Protein 8A9O (pdb70)

B-factor: mean 24.7, std 8.99, range [9.77, 89.76]

Secondary structure (DSSP, 8-state):
---SEEEEE--GGGHHHHHHHHHHHHHHTTPPP-HHHHHHHHHHHHTSTTEEEEEEEETTEEEEEEEEEEEEETTTTEEEEEEEEEEE-GGGTTSSHHHHHHHHHHHHHHHTT-SEEEEEEETT-HHHHHHHHHTT-B--EEEEEE--/--EEEEE--GGGHHHHHHHHHHHHHHTTPPP-HHHHHHHHHHHHHSTTEEEEEEEETTEEEEEEEEEEEEETTTTEEEEEEEEEEE-GGGTTSSHHHHHHHHHHHHHHHTT-S-EEEEEETT-HHHHHHHHHTT-EEE-SEEEEEEE-

Sequence (296 aa):
HHHHMIVRRATYEDLSSQLAVLLFDEYRQFYGASSNLEESHHFLKQRFENNKESSVFFIHIKDEKITGFVLLLYLGFSSVACSTYYILDDVYVTPLFRRQGSSAKQLIDTAILFAKQENALRISLETQSNNHESHRLYEKKMGFIREFQTFHCFLHHMIVRRATYEDLSQLAVLFDEYRQFYGASSNLEESHHFLKQRFENKESVVFFIHIKDEKITGFVVLLYLGFSSVVACSTYYILDDVYVTPLFRRQGSAKQLIDTAILFAKQQENALRISLETQSNNNHESHRLYEKMGFIRDSEFQTFHCFL

InterPro domains:
  IPR000182 GNAT domain [PF00583] (17-133)
  IPR000182 GNAT domain [PS51186] (1-147)
  IPR016181 Acyl-CoA N-acyltransferase [SSF55729] (1-140)
  IPR017255 Acetyltransferase, GNAT, predicted [PIRSF037663] (1-135)
  IPR050832 Bacterial Acetyltransferase [PTHR43877] (2-140)

Solvent-accessible surface area: 15282 Å² total; per-residue (Å²): 234,109,104,160,82,56,31,79,117,9,66,130,97,16,5,86,54,0,4,69,12,0,4,52,12,9,79,107,55,68,22,96,70,70,96,147,67,0,66,128,5,0,89,75,7,42,95,39,140,43,14,10,4,12,0,2,22,66,78,172,84,25,0,0,0,0,0,0,25,54,1,40,16,4,43,43,22,34,28,21,16,43,4,51,6,29,18,15,21,82,146,27,121,245,92,27,4,19,80,61,0,0,51,34,0,21,118,23,0,117,141,83,80,7,61,52,0,10,6,55,6,30,44,108,22,130,139,13,13,67,36,11,62,145,21,45,6,109,155,182,112,16,36,0,25,9,115,60,132,166,85,82,32,77,118,9,54,120,153,16,5,86,80,0,3,70,9,0,4,52,15,9,80,78,84,69,23,97,69,68,94,105,66,0,59,127,6,0,89,78,4,45,99,36,113,49,13,9,5,12,0,3,20,74,121,91,32,8,0,0,0,0,0,0,40,50,7,31,16,5,44,47,26,35,28,31,17,32,6,42,6,33,20,14,20,84,146,34,124,243,99,27,4,24,82,61,3,0,49,33,0,22,119,22,0,104,128,75,124,14,63,53,0,10,8,64,6,60,63,131,37,108,127,13,9,110,35,7,80,153,20,44,7,99,136,37,74,97,76,57,52,3,44,10,137,70

Nearest PDB structures (foldseek):
  8a9o-assembly1_A  TM=1.007E+00  e=1.320E-30  Acinetobacter baumannii
  8a9o-assembly1_B  TM=1.002E+00  e=2.607E-29  Acinetobacter baumannii
  8a9n-assembly1_B  TM=1.003E+00  e=7.199E-29  Acinetobacter baumannii
  5u08-assembly1_A  TM=8.068E-01  e=4.256E-10  uncultured bacterium
  5f47-assembly1_B  TM=8.052E-01  e=5.149E-10  uncultured bacterium

CATH classification: 3.40.630.30

Organism: Acinetobacter baumannii (NCBI:txid470)

Radius of gyration: 20.43 Å; Cα contacts (8 Å, |Δi|>4): 558; chains: 2; bounding box: 39×39×67 Å

Foldseek 3Di:
DDDFKDKAWDDPVCLLQVLVQQQVQVVVVPDDRDSVVSSVVVVVQVPDPFKTKIFIAGRNHTFWIWIKGWDADPVVRFIAIEGEGTGGDVVCPPVCRRVVRVVVVVVVRVVVVHPYYHYDDDPPPPVVVVSCVVNPDDDPDDDDDDPD/DFKDKAWDDPVCLLQVLVQQQVQVVVVPDDRDSVVSSVVVVVQVPDPFKTKIFIAGRNHTFWIWMKGWDADPVVRFIAIEGEDTDGPVVPPPVCRRVVRVVVVVVVRVVVVHPYYHYDDDPPPPVVVVSCVVNPDDDDDPDDDDDDDD

Structure (mmCIF, N/CA/C/O backbone):
data_8A9O
#
_entry.id   8A9O
#
_cell.length_a   43.330
_cell.length_b   69.295
_cell.length_c   55.773
_cell.angle_alpha   90.00
_cell.angle_beta   109.08
_cell.angle_gamma   90.00
#
_symmetry.space_group_name_H-M   'P 1 21 1'
#
loop_
_entity.id
_entity.type
_entity.pdbx_description
1 polymer 'DpA polyamine acetyltransferase'
2 non-polymer 'COENZYME A'
3 non-polymer 'BROMIDE ION'
4 non-polymer 'SODIUM ION'
5 non-polymer 'MAGNESIUM ION'
6 non-polymer 'ACETYL COENZYME *A'
7 water water
#
loop_
_atom_site.group_PDB
_atom_site.id
_atom_site.type_symbol
_atom_site.label_atom_id
_atom_site.label_alt_id
_atom_site.label_comp_id
_atom_site.label_asym_id
_atom_site.label_entity_id
_atom_site.label_seq_id
_atom_site.pdbx_PDB_ins_code
_atom_site.Cartn_x
_atom_site.Cartn_y
_atom_site.Cartn_z
_atom_site.occupancy
_atom_site.B_iso_or_equiv
_atom_site.auth_seq_id
_atom_site.auth_comp_id
_atom_site.auth_asym_id
_atom_site.auth_atom_id
_atom_site.pdbx_PDB_model_num
ATOM 1 N N . HIS A 1 4 ? 0.453 21.144 2.405 1.00 39.58 -3 HIS A N 1
ATOM 2 C CA . HIS A 1 4 ? 1.446 20.076 2.095 1.00 38.50 -3 HIS A CA 1
ATOM 3 C C . HIS A 1 4 ? 0.750 18.895 1.409 1.00 36.91 -3 HIS A C 1
ATOM 4 O O . HIS A 1 4 ? -0.428 18.661 1.705 1.00 37.76 -3 HIS A O 1
ATOM 11 N N . HIS A 1 5 ? 1.476 18.171 0.555 1.00 34.57 -2 HIS A N 1
ATOM 12 C CA . HIS A 1 5 ? 0.874 17.056 -0.217 1.00 32.99 -2 HIS A CA 1
ATOM 13 C C . HIS A 1 5 ? 1.285 15.706 0.369 1.00 30.26 -2 HIS A C 1
ATOM 14 O O . HIS A 1 5 ? 2.483 15.419 0.391 1.00 28.60 -2 HIS A O 1
ATOM 16 N N . HIS A 1 6 ? 0.295 14.935 0.812 1.00 28.85 -1 HIS A N 1
ATOM 17 C CA . HIS A 1 6 ? 0.538 13.627 1.406 1.00 27.96 -1 HIS A CA 1
ATOM 18 C C . HIS A 1 6 ? -0.633 12.656 1.098 1.00 26.27 -1 HIS A C 1
ATOM 19 O O . HIS A 1 6 ? -1.707 13.072 0.655 1.00 27.87 -1 HIS A O 1
ATOM 26 N N . HIS A 1 7 ? -0.401 11.371 1.284 1.00 23.21 0 HIS A N 1
ATOM 27 C CA . HIS A 1 7 ? -1.351 10.292 1.001 1.00 21.94 0 HIS A CA 1
ATOM 28 C C . HIS A 1 7 ? -1.638 9.398 2.205 1.00 20.94 0 HIS A C 1
ATOM 29 O O . HIS A 1 7 ? -2.572 8.591 2.183 1.00 21.60 0 HIS A O 1
ATOM 36 N N . MET A 1 8 ? -0.783 9.475 3.214 1.00 19.15 1 MET A N 1
ATOM 37 C CA . MET A 1 8 ? -0.947 8.743 4.460 1.00 19.14 1 MET A CA 1
ATOM 38 C C . MET A 1 8 ? -0.480 9.718 5.536 1.00 19.04 1 MET A C 1
ATOM 39 O O . MET A 1 8 ? 0.434 10.537 5.298 1.00 18.89 1 MET A O 1
ATOM 44 N N . ILE A 1 9 ? -1.147 9.684 6.700 1.00 18.05 2 ILE A N 1
ATOM 45 C CA . ILE A 1 9 ? -0.768 10.581 7.789 1.00 17.60 2 ILE A CA 1
ATOM 46 C C . ILE A 1 9 ? -1.253 10.070 9.131 1.00 16.56 2 ILE A C 1
ATOM 47 O O . ILE A 1 9 ? -2.305 9.420 9.227 1.00 16.79 2 ILE A O 1
ATOM 52 N N . VAL A 1 10 ? -0.480 10.354 10.169 1.00 15.26 3 VAL A N 1
ATOM 53 C CA . VAL A 1 10 ? -0.922 10.135 11.537 1.00 15.48 3 VAL A CA 1
ATOM 54 C C . VAL A 1 10 ? -1.033 11.542 12.104 1.00 16.51 3 VAL A C 1
ATOM 55 O O . VAL A 1 10 ? -0.043 12.299 12.095 1.00 17.05 3 VAL A O 1
ATOM 59 N N . ARG A 1 11 ? -2.238 11.934 12.527 1.00 15.36 4 ARG A N 1
ATOM 60 C CA . ARG A 1 11 ? -2.429 13.272 13.053 1.00 15.71 4 ARG A CA 1
ATOM 61 C C . ARG A 1 11 ? -3.424 13.289 14.202 1.00 15.73 4 ARG A C 1
ATOM 62 O O . ARG A 1 11 ? -4.145 12.318 14.427 1.00 14.90 4 ARG A O 1
ATOM 70 N N . ARG A 1 12 ? -3.481 14.420 14.938 1.00 16.07 5 ARG A N 1
ATOM 71 C CA . ARG A 1 12 ? -4.474 14.548 16.009 1.00 16.17 5 ARG A CA 1
ATOM 72 C C . ARG A 1 12 ? -5.883 14.534 15.397 1.00 16.67 5 ARG A C 1
ATOM 73 O O . ARG A 1 12 ? -6.096 15.083 14.298 1.00 18.39 5 ARG A O 1
ATOM 81 N N . ALA A 1 13 ? -6.844 13.920 16.093 1.00 15.11 6 ALA A N 1
ATOM 82 C CA . ALA A 1 13 ? -8.235 13.934 15.629 1.00 15.93 6 ALA A CA 1
ATOM 83 C C . ALA A 1 13 ? -8.820 15.337 15.843 1.00 17.20 6 ALA A C 1
ATOM 84 O O . ALA A 1 13 ? -8.368 16.080 16.714 1.00 18.00 6 ALA A O 1
ATOM 86 N N . THR A 1 14 ? -9.842 15.671 15.072 1.00 17.18 7 THR A N 1
ATOM 87 C CA . THR A 1 14 ? -10.591 16.922 15.202 1.00 18.39 7 THR A CA 1
ATOM 88 C C . THR A 1 14 ? -12.079 16.553 15.340 1.00 18.62 7 THR A C 1
ATOM 89 O O . THR A 1 14 ? -12.481 15.420 15.007 1.00 17.31 7 THR A O 1
ATOM 93 N N . TYR A 1 15 ? -12.939 17.527 15.713 1.00 19.22 8 TYR A N 1
ATOM 94 C CA . TYR A 1 15 ? -14.382 17.282 15.779 1.00 19.78 8 TYR A CA 1
ATOM 95 C C . TYR A 1 15 ? -14.947 16.703 14.470 1.00 20.58 8 TYR A C 1
ATOM 96 O O . TYR A 1 15 ? -15.802 15.811 14.508 1.00 21.45 8 TYR A O 1
ATOM 105 N N . GLU A 1 16 ? -14.414 17.157 13.327 1.00 20.04 9 GLU A N 1
ATOM 106 C CA . GLU A 1 16 ? -14.848 16.721 12.007 1.00 20.84 9 GLU A CA 1
ATOM 107 C C . GLU A 1 16 ? -14.569 15.222 11.737 1.00 21.06 9 GLU A C 1
ATOM 108 O O . GLU A 1 16 ? -15.235 14.627 10.893 1.00 23.07 9 GLU A O 1
ATOM 110 N N . ASP A 1 17 ? -13.602 14.629 12.451 1.00 19.01 10 ASP A N 1
ATOM 111 C CA . ASP A 1 17 ? -13.280 13.208 12.287 1.00 18.14 10 ASP A CA 1
ATOM 112 C C . ASP A 1 17 ? -14.134 12.285 13.152 1.00 18.15 10 ASP A C 1
ATOM 113 O O . ASP A 1 17 ? -14.081 11.077 12.933 1.00 17.27 10 ASP A O 1
ATOM 118 N N . LEU A 1 18 ? -14.847 12.815 14.160 1.00 18.00 11 LEU A N 1
ATOM 119 C CA . LEU A 1 18 ? -15.526 11.955 15.136 1.00 18.39 11 LEU A CA 1
ATOM 120 C C . LEU A 1 18 ? -16.582 11.034 14.568 1.00 19.41 11 LEU A C 1
ATOM 121 O O . LEU A 1 18 ? -16.735 9.922 15.076 1.00 19.39 11 LEU A O 1
ATOM 126 N N . SER A 1 19 ? -17.316 11.473 13.558 1.00 19.81 12 SER A N 1
ATOM 127 C CA A SER A 1 19 ? -18.353 10.639 12.955 0.50 20.98 12 SER A CA 1
ATOM 128 C CA B SER A 1 19 ? -18.358 10.631 12.974 0.50 20.26 12 SER A CA 1
ATOM 129 C C . SER A 1 19 ? -17.747 9.368 12.329 1.00 21.32 12 SER A C 1
ATOM 130 O O . SER A 1 19 ? -18.287 8.267 12.513 1.00 23.59 12 SER A O 1
ATOM 135 N N . GLN A 1 20 ? -16.603 9.503 11.637 1.00 20.13 13 GLN A N 1
ATOM 136 C CA . GLN A 1 20 ? -15.948 8.332 11.020 1.00 20.15 13 GLN A CA 1
ATOM 137 C C . GLN A 1 20 ? -15.177 7.540 12.094 1.00 19.27 13 GLN A C 1
ATOM 138 O O . GLN A 1 20 ? -15.183 6.315 12.083 1.00 19.77 13 GLN A O 1
ATOM 140 N N . LEU A 1 21 ? -14.523 8.252 13.020 1.00 16.79 14 LEU A N 1
ATOM 141 C CA . LEU A 1 21 ? -13.759 7.597 14.077 1.00 15.14 14 LEU A CA 1
ATOM 142 C C . LEU A 1 21 ? -14.680 6.737 14.968 1.00 15.46 14 LEU A C 1
ATOM 143 O O . LEU A 1 21 ? -14.244 5.705 15.473 1.00 16.83 14 LEU A O 1
ATOM 148 N N . ALA A 1 22 ? -15.945 7.141 15.146 1.00 15.15 15 ALA A N 1
ATOM 149 C CA . ALA A 1 22 ? -16.874 6.382 15.989 1.00 15.72 15 ALA A CA 1
ATOM 150 C C . ALA A 1 22 ? -17.128 4.970 15.478 1.00 16.05 15 ALA A C 1
ATOM 151 O O . ALA A 1 22 ? -17.353 4.068 16.285 1.00 15.91 15 ALA A O 1
ATOM 153 N N . VAL A 1 23 ? -16.987 4.746 14.158 1.00 15.96 16 VAL A N 1
ATOM 154 C CA . VAL A 1 23 ? -17.150 3.416 13.603 1.00 16.70 16 VAL A CA 1
ATOM 155 C C . VAL A 1 23 ? -16.043 2.504 14.125 1.00 16.16 16 VAL A C 1
ATOM 156 O O . VAL A 1 23 ? -16.329 1.397 14.605 1.00 17.29 16 VAL A O 1
ATOM 160 N N . LEU A 1 24 ? -14.794 2.996 14.100 1.00 15.07 17 LEU A N 1
ATOM 161 C CA A LEU A 1 24 ? -13.646 2.217 14.592 0.80 15.26 17 LEU A CA 1
ATOM 162 C CA B LEU A 1 24 ? -13.666 2.200 14.583 0.20 14.85 17 LEU A CA 1
ATOM 163 C C . LEU A 1 24 ? -13.705 2.058 16.092 1.00 14.72 17 LEU A C 1
ATOM 164 O O . LEU A 1 24 ? -13.363 1.002 16.614 1.00 15.99 17 LEU A O 1
ATOM 173 N N . PHE A 1 25 ? -14.133 3.102 16.802 1.00 13.32 18 PHE A N 1
ATOM 174 C CA . PHE A 1 25 ? -14.250 3.037 18.265 1.00 13.52 18 PHE A CA 1
ATOM 175 C C . PHE A 1 25 ? -15.303 1.981 18.637 1.00 13.71 18 PHE A C 1
ATOM 176 O O . PHE A 1 25 ? -15.082 1.188 19.538 1.00 14.04 18 PHE A O 1
ATOM 184 N N . ASP A 1 26 ? -16.391 1.903 17.861 1.00 14.10 19 ASP A N 1
ATOM 185 C CA . ASP A 1 26 ? -17.415 0.888 18.085 1.00 15.11 19 ASP A CA 1
ATOM 186 C C . ASP A 1 26 ? -16.854 -0.516 17.843 1.00 15.31 19 ASP A C 1
ATOM 187 O O . ASP A 1 26 ? -17.121 -1.429 18.640 1.00 16.43 19 ASP A O 1
ATOM 192 N N . GLU A 1 27 ? -16.015 -0.689 16.810 1.00 15.91 20 GLU A N 1
ATOM 193 C CA . GLU A 1 27 ? -15.393 -1.994 16.555 1.00 16.06 20 GLU A CA 1
ATOM 194 C C . GLU A 1 27 ? -14.451 -2.385 17.701 1.00 16.15 20 GLU A C 1
ATOM 195 O O . GLU A 1 27 ? -14.361 -3.557 18.097 1.00 17.83 20 GLU A O 1
ATOM 201 N N . TYR A 1 28 ? -13.718 -1.409 18.232 1.00 14.59 21 TYR A N 1
ATOM 202 C CA . TYR A 1 28 ? -12.819 -1.627 19.342 1.00 14.29 21 TYR A CA 1
ATOM 203 C C . TYR A 1 28 ? -13.614 -2.097 20.569 1.00 14.95 21 TYR A C 1
ATOM 204 O O . TYR A 1 28 ? -13.199 -3.027 21.254 1.00 16.53 21 TYR A O 1
ATOM 213 N N . ARG A 1 29 ? -14.782 -1.473 20.826 1.00 14.36 22 ARG A N 1
ATOM 214 C CA . ARG A 1 29 ? -15.611 -1.888 21.966 1.00 14.85 22 ARG A CA 1
ATOM 215 C C . ARG A 1 29 ? -16.106 -3.325 21.750 1.00 17.24 22 ARG A C 1
ATOM 216 O O . ARG A 1 29 ? -16.127 -4.116 22.701 1.00 17.99 22 ARG A O 1
ATOM 224 N N . GLN A 1 30 ? -16.461 -3.677 20.498 1.00 16.27 23 GLN A N 1
ATOM 225 C CA . GLN A 1 30 ? -16.896 -5.035 20.199 1.00 18.07 23 GLN A CA 1
ATOM 226 C C . GLN A 1 30 ? -15.745 -6.027 20.439 1.00 19.78 23 GLN A C 1
ATOM 227 O O . GLN A 1 30 ? -16.003 -7.169 20.845 1.00 21.29 23 GLN A O 1
ATOM 233 N N . PHE A 1 31 ? -14.484 -5.622 20.188 1.00 19.07 24 PHE A N 1
ATOM 234 C CA . PHE A 1 31 ? -13.312 -6.497 20.458 1.00 20.52 24 PHE A CA 1
ATOM 235 C C . PHE A 1 31 ? -13.279 -6.902 21.938 1.00 22.02 24 PHE A C 1
ATOM 236 O O . PHE A 1 31 ? -12.937 -8.042 22.255 1.00 22.82 24 PHE A O 1
ATOM 244 N N . TYR A 1 32 ? -13.646 -5.978 22.829 1.00 23.16 25 TYR A N 1
ATOM 245 C CA . TYR A 1 32 ? -13.698 -6.215 24.262 1.00 25.20 25 TYR A CA 1
ATOM 246 C C . TYR A 1 32 ? -15.044 -6.778 24.768 1.00 27.06 25 TYR A C 1
ATOM 247 O O . TYR A 1 32 ? -15.261 -6.814 25.982 1.00 2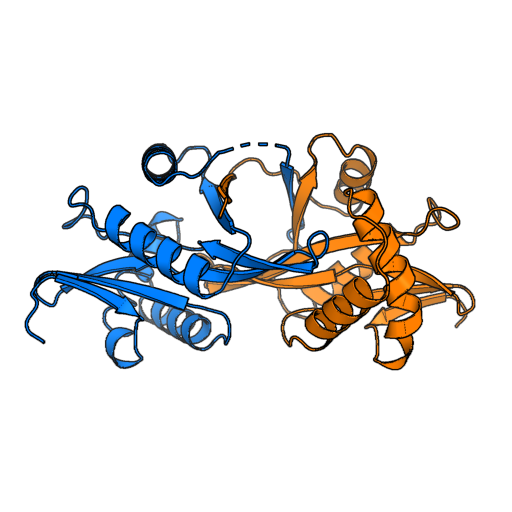7.77 25 TYR A O 1
ATOM 256 N N . GLY A 1 33 ? -15.910 -7.236 23.860 1.00 26.94 26 GLY A N 1
ATOM 257 C CA . GLY A 1 33 ? -17.170 -7.879 24.229 1.00 27.91 26 GLY A CA 1
ATOM 258 C C . GLY A 1 33 ? -18.446 -7.060 24.237 1.00 28.60 26 GLY A C 1
ATOM 259 O O . GLY A 1 33 ? -19.528 -7.612 24.494 1.00 29.55 26 GLY A O 1
ATOM 260 N N . ALA A 1 34 ? -18.363 -5.751 23.945 1.00 27.29 27 ALA A N 1
ATOM 261 C CA . ALA A 1 34 ? -19.576 -4.931 23.932 1.00 27.26 27 ALA A CA 1
ATOM 262 C C . ALA A 1 34 ? -20.431 -5.194 22.692 1.00 27.44 27 ALA A C 1
ATOM 263 O O . ALA A 1 34 ? -19.921 -5.624 21.658 1.00 27.14 27 ALA A O 1
ATOM 265 N N . SER A 1 35 ? -21.739 -4.939 22.798 1.00 27.78 28 SER A N 1
ATOM 266 C CA . SER A 1 35 ? -22.636 -5.061 21.651 1.00 29.00 28 SER A CA 1
ATOM 267 C C . SER A 1 35 ? -22.481 -3.787 20.811 1.00 28.32 28 SER A C 1
ATOM 268 O O . SER A 1 35 ? -22.348 -2.705 21.374 1.00 28.08 28 SER A O 1
ATOM 271 N N . SER A 1 36 ? -22.519 -3.905 19.476 1.00 28.58 29 SER A N 1
ATOM 272 C CA . SER A 1 36 ? -22.396 -2.734 18.608 1.00 28.48 29 SER A CA 1
ATOM 273 C C . SER A 1 36 ? -23.530 -1.744 18.850 1.00 27.81 29 SER A C 1
ATOM 274 O O . SER A 1 36 ? -24.694 -2.127 18.860 1.00 29.01 29 SER A O 1
ATOM 277 N N . ASN A 1 37 ? -23.182 -0.485 19.068 1.00 25.66 30 ASN A N 1
ATOM 278 C CA . ASN A 1 37 ? -24.154 0.576 19.266 1.00 24.55 30 ASN A CA 1
ATOM 279 C C . ASN A 1 37 ? -23.466 1.866 18.854 1.00 24.30 30 ASN A C 1
ATOM 280 O O . ASN A 1 37 ? -22.766 2.481 19.662 1.00 23.09 30 ASN A O 1
ATOM 285 N N . LEU A 1 38 ? -23.592 2.232 17.576 1.00 24.41 31 LEU A N 1
ATOM 286 C CA . LEU A 1 38 ? -22.896 3.399 17.041 1.00 25.58 31 LEU A CA 1
ATOM 287 C C . LEU A 1 38 ? -23.233 4.685 17.744 1.00 25.60 31 LEU A C 1
ATOM 288 O O . LEU A 1 38 ? -22.336 5.488 17.993 1.00 25.90 31 LEU A O 1
ATOM 293 N N . GLU A 1 39 ? -24.502 4.880 18.092 1.00 25.69 32 GLU A N 1
ATOM 294 C CA . GLU A 1 39 ? -24.913 6.098 18.784 1.00 26.64 32 GLU A CA 1
ATOM 295 C C . GLU A 1 39 ? -24.227 6.219 20.162 1.00 25.00 32 GLU A C 1
ATOM 296 O O . GLU A 1 39 ? -23.722 7.285 20.519 1.00 24.58 32 GLU A O 1
ATOM 302 N N . GLU A 1 40 ? -24.228 5.128 20.926 1.00 23.04 33 GLU A N 1
ATOM 303 C CA . GLU A 1 40 ? -23.634 5.067 22.260 1.00 21.93 33 GLU A CA 1
ATOM 304 C C . GLU A 1 40 ? -22.110 5.264 22.134 1.00 19.59 33 GLU A C 1
ATOM 305 O O . GLU A 1 40 ? -21.532 6.051 22.867 1.00 19.44 33 GLU A O 1
ATOM 311 N N . SER A 1 41 ? -21.480 4.559 21.168 1.00 18.67 34 SER A N 1
ATOM 312 C CA . SER A 1 41 ? -20.041 4.677 20.962 1.00 17.54 34 SER A CA 1
ATOM 313 C C . SER A 1 41 ? -19.630 6.088 20.598 1.00 16.70 34 SER A C 1
ATOM 314 O O . SER A 1 41 ? -18.677 6.621 21.167 1.00 16.41 34 SER A O 1
ATOM 317 N N . HIS A 1 42 ? -20.361 6.722 19.675 1.00 16.32 35 HIS A N 1
ATOM 318 C CA . HIS A 1 42 ? -20.062 8.099 19.278 1.00 17.47 35 HIS A CA 1
ATOM 319 C C . HIS A 1 42 ? -20.237 9.092 20.427 1.00 17.61 35 HIS A C 1
ATOM 320 O O . HIS A 1 42 ? -19.393 9.974 20.615 1.00 17.76 35 HIS A O 1
ATOM 327 N N . HIS A 1 43 ? -21.304 8.938 21.216 1.00 18.33 36 HIS A N 1
ATOM 328 C CA . HIS A 1 43 ? -21.530 9.805 22.362 1.00 19.39 36 HIS A CA 1
ATOM 329 C C . HIS A 1 43 ? -20.351 9.751 23.367 1.00 18.03 36 HIS A C 1
ATOM 330 O O . HIS A 1 43 ? -19.858 10.788 23.810 1.00 18.50 36 HIS A O 1
ATOM 337 N N . PHE A 1 44 ? -19.881 8.544 23.683 1.00 16.43 37 PHE A N 1
ATOM 338 C CA . PHE A 1 44 ? -18.801 8.376 24.652 1.00 15.95 37 PHE A CA 1
ATOM 339 C C . PHE A 1 44 ? -17.458 8.804 24.071 1.00 15.56 37 PHE A C 1
ATOM 340 O O . PHE A 1 44 ? -16.623 9.387 24.762 1.00 15.29 37 PHE A O 1
ATOM 348 N N . LEU A 1 45 ? -17.261 8.572 22.761 1.00 15.02 38 LEU A N 1
ATOM 349 C CA . LEU A 1 45 ? -16.035 9.031 22.076 1.00 15.47 38 LEU A CA 1
ATOM 350 C C . LEU A 1 45 ? -15.949 10.548 22.171 1.00 15.95 38 LEU A C 1
ATOM 351 O O . LEU A 1 45 ? -14.875 11.083 22.476 1.00 15.96 38 LEU A O 1
ATOM 356 N N . LYS A 1 46 ? -17.091 11.236 21.959 1.00 16.46 39 LYS A N 1
ATOM 357 C CA . LYS A 1 46 ? -17.117 12.697 22.026 1.00 17.44 39 LYS A CA 1
ATOM 358 C C . LYS A 1 46 ? -16.874 13.171 23.483 1.00 17.56 39 LYS A C 1
ATOM 359 O O . LYS A 1 46 ? -16.111 14.123 23.703 1.00 18.17 39 LYS A O 1
ATOM 365 N N . GLN A 1 47 ? -17.413 12.445 24.469 1.00 17.37 40 GLN A N 1
ATOM 366 C CA . GLN A 1 47 ? -17.155 12.771 25.885 1.00 17.40 40 GLN A CA 1
ATOM 367 C C . GLN A 1 47 ? -15.641 12.659 26.190 1.00 16.92 40 GLN A C 1
ATOM 368 O O . GLN A 1 47 ? -15.059 13.559 26.802 1.00 18.48 40 GLN A O 1
ATOM 374 N N . ARG A 1 48 ? -14.983 11.571 25.724 1.00 14.83 41 ARG A N 1
ATOM 375 C CA . ARG A 1 48 ? -13.542 11.425 25.934 1.00 14.72 41 ARG A CA 1
ATOM 376 C C . ARG A 1 48 ? -12.749 12.477 25.183 1.00 15.26 41 ARG A C 1
ATOM 377 O O . ARG A 1 48 ? -11.758 13.018 25.704 1.00 16.49 41 ARG A O 1
ATOM 385 N N . PHE A 1 49 ? -13.154 12.756 23.933 1.00 14.69 42 PHE A N 1
ATOM 386 C CA . PHE A 1 49 ? -12.466 13.782 23.130 1.00 15.72 42 PHE A CA 1
ATOM 387 C C . PHE A 1 49 ? -12.504 15.154 23.822 1.00 17.20 42 PHE A C 1
ATOM 388 O O . PHE A 1 49 ? -11.535 15.900 23.740 1.00 17.98 42 PHE A O 1
ATOM 396 N N . GLU A 1 50 ? -13.590 15.435 24.555 1.00 16.94 43 GLU A N 1
ATOM 397 C CA . GLU A 1 50 ? -13.778 16.693 25.289 1.00 18.44 43 GLU A CA 1
ATOM 398 C C . GLU A 1 50 ? -13.151 16.716 26.693 1.00 20.23 43 GLU A C 1
ATOM 399 O O . GLU A 1 50 ? -13.337 17.685 27.436 1.00 21.26 43 GLU A O 1
ATOM 405 N N . ASN A 1 51 ? -12.441 15.652 27.079 1.00 19.95 44 ASN A N 1
ATOM 406 C CA A ASN A 1 51 ? -11.711 15.645 28.341 0.50 20.21 44 ASN A CA 1
ATOM 407 C CA B ASN A 1 51 ? -11.724 15.626 28.344 0.50 20.42 44 ASN A CA 1
ATOM 408 C C . ASN A 1 51 ? -10.426 16.392 28.073 1.00 21.66 44 ASN A C 1
ATOM 409 O O . ASN A 1 51 ? -9.761 16.154 27.057 1.00 22.63 44 ASN A O 1
ATOM 418 N N . LYS A 1 52 ? -10.080 17.329 28.957 1.00 22.55 45 LYS A N 1
ATOM 419 C CA . LYS A 1 52 ? -8.920 18.202 28.754 1.00 24.81 45 LYS A CA 1
ATOM 420 C C . LYS A 1 52 ? -7.584 17.532 28.534 1.00 25.73 45 LYS A C 1
ATOM 421 O O . LYS A 1 52 ? -6.758 18.063 27.790 1.00 28.19 45 LYS A O 1
ATOM 424 N N . GLU A 1 53 ? -7.351 16.435 29.214 1.00 24.21 46 GLU A N 1
ATOM 425 C CA . GLU A 1 53 ? -6.068 15.764 29.157 1.00 24.54 46 GLU A CA 1
ATOM 426 C C . GLU A 1 53 ? -6.027 14.569 28.217 1.00 22.93 46 GLU A C 1
ATOM 427 O O . GLU A 1 53 ? -5.028 13.840 28.253 1.00 24.86 46 GLU A O 1
ATOM 429 N N . SER A 1 54 ? -7.077 14.349 27.398 1.00 18.69 47 SER A N 1
ATOM 430 C CA A SER A 1 54 ? -7.083 13.221 26.458 0.80 17.93 47 SER A CA 1
ATOM 431 C CA B SER A 1 54 ? -7.061 13.221 26.480 0.20 17.14 47 SER A CA 1
ATOM 432 C C . SER A 1 54 ? -6.484 13.659 25.144 1.00 16.74 47 SER A C 1
ATOM 433 O O . SER A 1 54 ? -6.669 14.801 24.725 1.00 17.35 47 SER A O 1
ATOM 438 N N . VAL A 1 55 ? -5.763 12.751 24.475 1.00 15.02 48 VAL A N 1
ATOM 439 C CA . VAL A 1 55 ? -5.115 13.030 23.196 1.00 16.17 48 VAL A CA 1
ATOM 440 C C . VAL A 1 55 ? -5.440 11.874 22.242 1.00 14.84 48 VAL A C 1
ATOM 441 O O . VAL A 1 55 ? -5.114 10.725 22.558 1.00 14.60 48 VAL A O 1
ATOM 445 N N . PHE A 1 56 ? -6.096 12.155 21.129 1.00 14.93 49 PHE A N 1
ATOM 446 C CA . PHE A 1 56 ? -6.384 11.104 20.151 1.00 15.28 49 PHE A CA 1
ATOM 447 C C . PHE A 1 56 ? -5.492 11.302 18.945 1.00 14.80 49 PHE A C 1
ATOM 448 O O . PHE A 1 56 ? -5.471 12.412 18.416 1.00 15.18 49 PHE A O 1
ATOM 456 N N . PHE A 1 57 ? -4.852 10.252 18.458 1.00 13.80 50 PHE A N 1
ATOM 457 C CA . PHE A 1 57 ? -4.160 10.292 17.171 1.00 13.14 50 PHE A CA 1
ATOM 458 C C . PHE A 1 57 ? -4.875 9.295 16.269 1.00 12.03 50 PHE A C 1
ATOM 459 O O . PHE A 1 57 ? -5.250 8.212 16.717 1.00 11.66 50 PHE A O 1
ATOM 467 N N . ILE A 1 58 ? -5.037 9.638 15.010 1.00 9.77 51 ILE A N 1
ATOM 468 C CA . ILE A 1 58 ? -5.658 8.749 14.028 1.00 11.38 51 ILE A CA 1
ATOM 469 C C . ILE A 1 58 ? -4.721 8.537 12.858 1.00 13.02 51 ILE A C 1
ATOM 470 O O . ILE A 1 58 ? -3.933 9.434 12.534 1.00 13.94 51 ILE A O 1
ATOM 475 N N . HIS A 1 59 ? -4.798 7.365 12.233 1.00 11.95 52 HIS A N 1
ATOM 476 C CA . HIS A 1 59 ? -3.964 7.053 11.067 1.00 13.20 52 HIS A CA 1
ATOM 477 C C . HIS A 1 59 ? -4.897 7.053 9.881 1.00 14.78 52 HIS A C 1
ATOM 478 O O . HIS A 1 59 ? -5.897 6.358 9.903 1.00 15.28 52 HIS A O 1
ATOM 485 N N . ILE A 1 60 ? -4.592 7.842 8.870 1.00 15.35 53 ILE A N 1
ATOM 486 C CA . ILE A 1 60 ? -5.422 7.950 7.673 1.00 15.88 53 ILE A CA 1
ATOM 487 C C . ILE A 1 60 ? -4.641 7.494 6.454 1.00 16.05 53 ILE A C 1
ATOM 488 O O . ILE A 1 60 ? -3.485 7.884 6.282 1.00 16.00 53 ILE A O 1
ATOM 493 N N . LYS A 1 61 ? -5.235 6.619 5.635 1.00 16.50 54 LYS A N 1
ATOM 494 C CA . LYS A 1 61 ? -4.558 6.119 4.434 1.00 18.57 54 LYS A CA 1
ATOM 495 C C . LYS A 1 61 ? -5.539 6.279 3.293 1.00 21.89 54 LYS A C 1
ATOM 496 O O . LYS A 1 61 ? -6.649 5.766 3.391 1.00 21.39 54 LYS A O 1
ATOM 502 N N . ASP A 1 62 ? -5.187 7.078 2.273 1.00 24.13 55 ASP A N 1
ATOM 503 C CA . ASP A 1 62 ? -6.063 7.338 1.112 1.00 26.94 55 ASP A CA 1
ATOM 504 C C . ASP A 1 62 ? -7.477 7.787 1.546 1.00 27.09 55 ASP A C 1
ATOM 505 O O . ASP A 1 62 ? -8.476 7.168 1.152 1.00 28.09 55 ASP A O 1
ATOM 507 N N . GLU A 1 63 ? -7.514 8.769 2.452 1.00 26.56 56 GLU A N 1
ATOM 508 C CA . GLU A 1 63 ? -8.705 9.409 3.027 1.00 26.85 56 GLU A CA 1
ATOM 509 C C . GLU A 1 63 ? -9.591 8.470 3.883 1.00 26.30 56 GLU A C 1
ATOM 510 O O . GLU A 1 63 ? -10.694 8.867 4.270 1.00 28.68 56 GLU A O 1
ATOM 516 N N . LYS A 1 64 ? -9.095 7.293 4.257 1.00 22.84 57 LYS A N 1
ATOM 517 C CA . LYS A 1 64 ? -9.854 6.391 5.139 1.00 21.32 57 LYS A CA 1
ATOM 518 C C . LYS A 1 64 ? -9.161 6.310 6.497 1.00 19.76 57 LYS A C 1
ATOM 519 O O . LYS A 1 64 ? -7.940 6.160 6.525 1.00 19.93 57 LYS A O 1
ATOM 523 N N . ILE A 1 65 ? -9.920 6.361 7.611 1.00 17.60 58 ILE A N 1
ATOM 524 C CA . ILE A 1 65 ? -9.290 6.189 8.933 1.00 16.49 58 ILE A CA 1
ATOM 525 C C . ILE A 1 65 ? -9.034 4.713 9.137 1.00 16.45 58 ILE A C 1
ATOM 526 O O . ILE A 1 65 ? -9.960 3.914 9.010 1.00 17.46 58 ILE A O 1
ATOM 531 N N . THR A 1 66 ? -7.771 4.316 9.341 1.00 15.03 59 THR A N 1
ATOM 532 C CA . THR A 1 66 ? -7.421 2.901 9.505 1.00 15.05 59 THR A CA 1
ATOM 533 C C . THR A 1 66 ? -7.311 2.460 10.952 1.00 14.40 59 THR A C 1
ATOM 534 O O . THR A 1 66 ? -7.387 1.264 11.238 1.00 14.50 59 THR A O 1
ATOM 538 N N . GLY A 1 67 ? -7.009 3.400 11.838 1.00 13.03 60 GLY A N 1
ATOM 539 C CA . GLY A 1 67 ? -6.777 3.055 13.230 1.00 12.69 60 GLY A CA 1
ATOM 540 C C . GLY A 1 67 ? -6.599 4.290 14.090 1.00 12.07 60 GLY A C 1
ATOM 541 O O . GLY A 1 67 ? -6.541 5.419 13.587 1.00 11.54 60 GLY A O 1
ATOM 542 N N . PHE A 1 68 ? -6.585 4.065 15.395 1.00 11.27 61 PHE A N 1
ATOM 543 C CA . PHE A 1 68 ? -6.413 5.182 16.330 1.00 11.46 61 PHE A CA 1
ATOM 544 C C . PHE A 1 68 ? -5.717 4.749 17.599 1.00 11.20 61 PHE A C 1
ATOM 545 O O . PHE A 1 68 ? -5.675 3.557 17.925 1.00 11.36 61 PHE A O 1
ATOM 553 N N . VAL A 1 69 ? -5.207 5.731 18.333 1.00 10.16 62 VAL A N 1
ATOM 554 C CA . VAL A 1 69 ? -4.701 5.529 19.691 1.00 11.90 62 VAL A CA 1
ATOM 555 C C . VAL A 1 69 ? -5.274 6.647 20.552 1.00 12.28 62 VAL A C 1
ATOM 556 O O . VAL A 1 69 ? -5.439 7.774 20.090 1.00 12.94 62 VAL A O 1
ATOM 560 N N . LEU A 1 70 ? -5.599 6.321 21.797 1.00 12.65 63 LEU A N 1
ATOM 561 C CA A LEU A 1 70 ? -6.118 7.309 22.735 0.80 13.89 63 LEU A CA 1
ATOM 562 C CA B LEU A 1 70 ? -6.147 7.275 22.759 0.20 12.94 63 LEU A CA 1
ATOM 563 C C . LEU A 1 70 ? -5.178 7.302 23.918 1.00 14.33 63 LEU A C 1
ATOM 564 O O . LEU A 1 70 ? -4.938 6.234 24.495 1.00 14.73 63 LEU A O 1
ATOM 573 N N . LEU A 1 71 ? -4.639 8.472 24.266 1.00 15.01 64 LEU A N 1
ATOM 574 C CA . LEU A 1 71 ? -3.753 8.611 25.411 1.00 16.27 64 LEU A CA 1
ATOM 575 C C . LEU A 1 71 ? -4.378 9.580 26.390 1.00 16.51 64 LEU A C 1
ATOM 576 O O . LEU A 1 71 ? -5.182 10.443 25.999 1.00 15.85 64 LEU A O 1
ATOM 581 N N . TYR A 1 72 ? -3.998 9.459 27.654 1.00 16.58 65 TYR A N 1
ATOM 582 C CA . TYR A 1 72 ? -4.435 10.471 28.602 1.00 19.02 65 TYR A CA 1
ATOM 583 C C . TYR A 1 72 ? -3.373 10.709 29.651 1.00 18.36 65 TYR A C 1
ATOM 584 O O . TYR A 1 72 ? -2.540 9.841 29.911 1.00 18.30 65 TYR A O 1
ATOM 586 N N . LEU A 1 73 ? -3.367 11.912 30.182 1.00 18.42 66 LEU A N 1
ATOM 587 C CA . LEU A 1 73 ? -2.361 12.336 31.146 1.00 19.79 66 LEU A CA 1
ATOM 588 C C . LEU A 1 73 ? -2.508 11.619 32.480 1.00 21.12 66 LEU A C 1
ATOM 589 O O . LEU A 1 73 ? -3.610 11.514 33.020 1.00 21.96 66 LEU A O 1
ATOM 594 N N . GLY A 1 74 ? -1.378 11.119 32.973 1.00 20.37 67 GLY A N 1
ATOM 595 C CA . GLY A 1 74 ? -1.227 10.505 34.283 1.00 19.96 67 GLY A CA 1
ATOM 596 C C . GLY A 1 74 ? -0.264 11.343 35.121 1.00 20.22 67 GLY A C 1
ATOM 597 O O . GLY A 1 74 ? 0.578 12.079 34.593 1.00 19.97 67 GLY A O 1
ATOM 598 N N . PHE A 1 75 ? -0.384 11.222 36.443 1.00 19.90 68 PHE A N 1
ATOM 599 C CA . PHE A 1 75 ? 0.449 11.949 37.387 1.00 20.71 68 PHE A CA 1
ATOM 600 C C . PHE A 1 75 ? 1.139 10.924 38.294 1.00 20.84 68 PHE A C 1
ATOM 601 O O . PHE A 1 75 ? 0.484 10.008 38.806 1.00 20.88 68 PHE A O 1
ATOM 609 N N . SER A 1 76 ? 2.459 11.021 38.441 1.00 20.53 69 SER A N 1
ATOM 610 C CA . SER A 1 76 ? 3.205 10.127 39.306 1.00 21.37 69 SER A CA 1
ATOM 611 C C . SER A 1 76 ? 3.549 10.884 40.575 1.00 21.76 69 SER A C 1
ATOM 612 O O . SER A 1 76 ? 4.417 11.764 40.532 1.00 21.75 69 SER A O 1
ATOM 615 N N . SER A 1 77 ? 2.901 10.547 41.693 1.00 21.98 70 SER A N 1
ATOM 616 C CA . SER A 1 77 ? 3.191 11.220 42.962 1.00 23.30 70 SER A CA 1
ATOM 617 C C . SER A 1 77 ? 4.637 11.000 43.414 1.00 25.23 70 SER A C 1
ATOM 618 O O . SER A 1 77 ? 5.269 11.923 43.942 1.00 25.87 70 SER A O 1
ATOM 621 N N . VAL A 1 78 ? 5.160 9.792 43.209 1.00 25.60 71 VAL A N 1
ATOM 622 C CA . VAL A 1 78 ? 6.531 9.485 43.614 1.00 27.08 71 VAL A CA 1
ATOM 623 C C . VAL A 1 78 ? 7.543 10.339 42.883 1.00 26.83 71 VAL A C 1
ATOM 624 O O . VAL A 1 78 ? 8.400 10.928 43.526 1.00 27.68 71 VAL A O 1
ATOM 628 N N . ALA A 1 79 ? 7.428 10.444 41.560 1.00 25.81 72 ALA A N 1
ATOM 629 C CA . ALA A 1 79 ? 8.370 11.235 40.765 1.00 26.30 72 ALA A CA 1
ATOM 630 C C . ALA A 1 79 ? 8.053 12.729 40.731 1.00 26.87 72 ALA A C 1
ATOM 631 O O . ALA A 1 79 ? 8.899 13.517 40.280 1.00 27.81 72 ALA A O 1
ATOM 633 N N . CYS A 1 80 ? 6.822 13.116 41.125 1.00 25.01 73 CYS A N 1
ATOM 634 C CA . CYS A 1 80 ? 6.316 14.477 41.008 1.00 25.11 73 CYS A CA 1
ATOM 635 C C . CYS A 1 80 ? 6.394 14.969 39.577 1.00 25.01 73 CYS A C 1
ATOM 636 O O . CYS A 1 80 ? 6.930 16.040 39.279 1.00 26.09 73 CYS A O 1
ATOM 639 N N . SER A 1 81 ? 5.914 14.118 38.683 1.00 24.22 74 SER A N 1
ATOM 640 C CA . SER A 1 81 ? 5.930 14.439 37.275 1.00 24.96 74 SER A CA 1
ATOM 641 C C . SER A 1 81 ? 4.777 13.738 36.562 1.00 24.07 74 SER A C 1
ATOM 642 O O . SER A 1 81 ? 4.051 12.941 37.163 1.00 24.37 74 SER A O 1
ATOM 645 N N . THR A 1 82 ? 4.581 14.070 35.299 1.00 22.88 75 THR A N 1
ATOM 646 C CA . THR A 1 82 ? 3.496 13.470 34.535 1.00 22.03 75 THR A CA 1
ATOM 647 C C . THR A 1 82 ? 4.006 12.379 33.601 1.00 20.26 75 THR A C 1
ATOM 648 O O . THR A 1 82 ? 5.201 12.262 33.310 1.00 20.05 75 THR A O 1
ATOM 652 N N . TYR A 1 83 ? 3.079 11.553 33.166 1.00 18.78 76 TYR A N 1
ATOM 653 C CA . TYR A 1 83 ? 3.337 10.513 32.184 1.00 17.92 76 TYR A CA 1
ATOM 654 C C . TYR A 1 83 ? 2.064 10.342 31.346 1.00 17.46 76 TYR A C 1
ATOM 655 O O . TYR A 1 83 ? 1.065 11.030 31.591 1.00 17.68 76 TYR A O 1
ATOM 664 N N . TYR A 1 84 ? 2.127 9.511 30.318 1.00 16.07 77 TYR A N 1
ATOM 665 C CA . TYR A 1 84 ? 0.923 9.259 29.505 1.00 15.97 77 TYR A CA 1
ATOM 666 C C . TYR A 1 84 ? 0.503 7.823 29.617 1.00 15.94 77 TYR A C 1
ATOM 667 O O . TYR A 1 84 ? 1.346 6.933 29.663 1.00 16.33 77 TYR A O 1
ATOM 676 N N . ILE A 1 85 ? -0.805 7.587 29.641 1.00 15.92 78 ILE A N 1
ATOM 677 C CA . ILE A 1 85 ? -1.334 6.246 29.615 1.00 16.17 78 ILE A CA 1
ATOM 678 C C . ILE A 1 85 ? -1.862 6.029 28.197 1.00 16.25 78 ILE A C 1
ATOM 679 O O . ILE A 1 85 ? -2.666 6.830 27.721 1.00 16.36 78 ILE A O 1
ATOM 68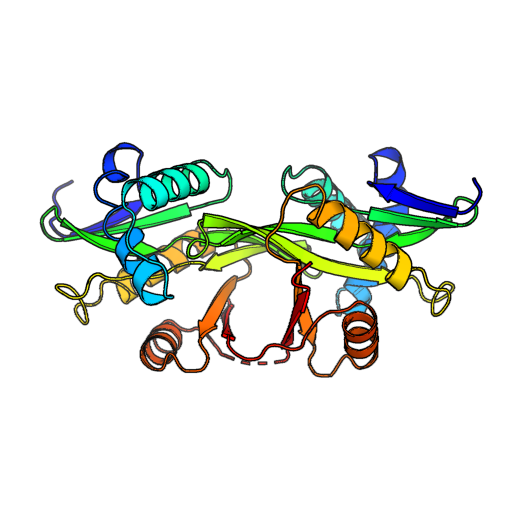4 N N . LEU A 1 86 ? -1.452 4.954 27.555 1.00 15.41 79 LEU A N 1
ATOM 685 C CA . LEU A 1 86 ? -1.957 4.589 26.248 1.00 16.05 79 LEU A CA 1
ATOM 686 C C . LEU A 1 86 ? -3.165 3.700 26.561 1.00 16.30 79 LEU A C 1
ATOM 687 O O . LEU A 1 86 ? -2.994 2.562 26.960 1.00 16.75 79 LEU A O 1
ATOM 692 N N . ASP A 1 87 ? -4.368 4.269 26.517 1.00 15.42 80 ASP A N 1
ATOM 693 C CA . ASP A 1 87 ? -5.574 3.572 26.969 1.00 16.08 80 ASP A CA 1
ATOM 694 C C . ASP A 1 87 ? -6.172 2.638 25.959 1.00 16.12 80 ASP A C 1
ATOM 695 O O . ASP A 1 87 ? -6.568 1.515 26.304 1.00 17.58 80 ASP A O 1
ATOM 700 N N . ASP A 1 88 ? -6.289 3.096 24.720 1.00 15.11 81 ASP A N 1
ATOM 701 C CA . ASP A 1 88 ? -6.912 2.310 23.669 1.00 14.96 81 ASP A CA 1
ATOM 702 C C . ASP A 1 88 ? -6.044 2.351 22.406 1.00 15.15 81 ASP A C 1
ATOM 703 O O . ASP A 1 88 ? -5.490 3.397 22.075 1.00 15.14 81 ASP A O 1
ATOM 708 N N . VAL A 1 89 ? -5.933 1.210 21.707 1.00 13.98 82 VAL A N 1
ATOM 709 C CA . VAL A 1 89 ? -5.145 1.067 20.498 1.00 14.61 82 VAL A CA 1
ATOM 710 C C . VAL A 1 89 ? -5.990 0.157 19.586 1.00 13.65 82 VAL A C 1
ATOM 711 O O . VAL A 1 89 ? -6.369 -0.933 20.044 1.00 13.97 82 VAL A O 1
ATOM 715 N N . TYR A 1 90 ? -6.240 0.558 18.321 1.00 11.69 83 TYR A N 1
ATOM 716 C CA . TYR A 1 90 ? -7.051 -0.293 17.444 1.00 12.34 83 TYR A CA 1
ATOM 717 C C . TYR A 1 90 ? -6.797 0.020 15.967 1.00 12.90 83 TYR A C 1
ATOM 718 O O . TYR A 1 90 ? -6.743 1.187 15.585 1.00 12.21 83 TYR A O 1
ATOM 727 N N . VAL A 1 91 ? -6.717 -1.020 15.136 1.00 13.06 84 VAL A N 1
ATOM 728 C CA . VAL A 1 91 ? -6.614 -0.900 13.680 1.00 13.94 84 VAL A CA 1
ATOM 729 C C . VAL A 1 91 ? -7.714 -1.800 13.088 1.00 13.84 84 VAL A C 1
ATOM 730 O O . VAL A 1 91 ? -7.906 -2.930 13.572 1.00 14.14 84 VAL A O 1
ATOM 734 N N . THR A 1 92 ? -8.505 -1.260 12.145 1.00 13.98 85 THR A N 1
ATOM 735 C CA . THR A 1 92 ? -9.601 -2.038 11.563 1.00 15.60 85 THR A CA 1
ATOM 736 C C . THR A 1 92 ? -9.009 -3.208 10.737 1.00 16.88 85 THR A C 1
ATOM 737 O O . THR A 1 92 ? -7.956 -3.066 10.130 1.00 16.24 85 THR A O 1
ATOM 741 N N . PRO A 1 93 ? -9.664 -4.374 10.749 1.00 18.36 86 PRO A N 1
ATOM 742 C CA . PRO A 1 93 ? -9.075 -5.557 10.111 1.00 19.23 86 PRO A CA 1
ATOM 743 C C . PRO A 1 93 ? -8.624 -5.411 8.654 1.00 20.29 86 PRO A C 1
ATOM 744 O O . PRO A 1 93 ? -7.576 -5.950 8.312 1.00 20.51 86 PRO A O 1
ATOM 748 N N . LEU A 1 94 ? -9.363 -4.682 7.811 1.00 21.02 87 LEU A N 1
ATOM 749 C CA . LEU A 1 94 ? -8.958 -4.513 6.399 1.00 22.57 87 LEU A CA 1
ATOM 750 C C . LEU A 1 94 ? -7.539 -3.900 6.259 1.00 22.55 87 LEU A C 1
ATOM 751 O O . LEU A 1 94 ? -6.858 -4.117 5.244 1.00 24.15 87 LEU A O 1
ATOM 756 N N . PHE A 1 95 ? -7.090 -3.129 7.264 1.00 19.96 88 PHE A N 1
ATOM 757 C CA . PHE A 1 95 ? -5.788 -2.454 7.187 1.00 19.80 88 PHE A CA 1
ATOM 758 C C . PHE A 1 95 ? -4.721 -3.022 8.125 1.00 18.50 88 PHE A C 1
ATOM 759 O O . PHE A 1 95 ? -3.670 -2.386 8.309 1.00 17.47 88 PHE A O 1
ATOM 767 N N . ARG A 1 96 ? -4.956 -4.209 8.717 1.00 17.29 89 ARG A N 1
ATOM 768 C CA . ARG A 1 96 ? -3.983 -4.773 9.656 1.00 17.60 89 ARG A CA 1
ATOM 769 C C . ARG A 1 96 ? -2.716 -5.287 8.988 1.00 18.77 89 ARG A C 1
ATOM 770 O O . ARG A 1 96 ? -2.733 -5.663 7.796 1.00 19.28 89 ARG A O 1
ATOM 778 N N . ARG A 1 97 ? -1.630 -5.305 9.767 1.00 18.34 90 ARG A N 1
ATOM 779 C CA . ARG A 1 97 ? -0.309 -5.793 9.355 1.00 19.56 90 ARG A CA 1
ATOM 780 C C . ARG A 1 97 ? 0.325 -4.957 8.225 1.00 20.77 90 ARG A C 1
ATOM 781 O O . ARG A 1 97 ? 1.072 -5.465 7.383 1.00 21.88 90 ARG A O 1
ATOM 789 N N . GLN A 1 98 ? -0.003 -3.676 8.210 1.00 19.11 91 GLN A N 1
ATOM 790 C CA . GLN A 1 98 ? 0.517 -2.688 7.280 1.00 18.60 91 GLN A CA 1
ATOM 791 C C . GLN A 1 98 ? 1.350 -1.617 8.034 1.00 18.22 91 GLN A C 1
ATOM 792 O O . GLN A 1 98 ? 1.794 -0.676 7.396 1.00 18.85 91 GLN A O 1
ATOM 798 N N . GLY A 1 99 ? 1.482 -1.711 9.367 1.00 17.03 92 GLY A N 1
ATOM 799 C CA . GLY A 1 99 ? 2.256 -0.754 10.147 1.00 17.59 92 GLY A CA 1
ATOM 800 C C . GLY A 1 99 ? 1.439 0.390 10.728 1.00 17.57 92 GLY A C 1
ATOM 801 O O . GLY A 1 99 ? 2.033 1.297 11.311 1.00 17.93 92 GLY A O 1
ATOM 802 N N . SER A 1 100 ? 0.087 0.372 10.622 1.00 16.13 93 SER A N 1
ATOM 803 C CA A SER A 1 100 ? -0.719 1.458 11.204 0.80 15.91 93 SER A CA 1
ATOM 804 C CA B SER A 1 100 ? -0.731 1.442 11.197 0.20 15.86 93 SER A CA 1
ATOM 805 C C . SER A 1 100 ? -0.472 1.616 12.712 1.00 15.79 93 SER A C 1
ATOM 806 O O . SER A 1 100 ? -0.220 2.725 13.169 1.00 15.21 93 SER A O 1
ATOM 811 N N . ALA A 1 101 ? -0.540 0.504 13.490 1.00 15.69 94 ALA A N 1
ATOM 812 C CA . ALA A 1 101 ? -0.331 0.581 14.935 1.00 15.41 94 ALA A CA 1
ATOM 813 C C . ALA A 1 101 ? 1.088 1.025 15.255 1.00 15.86 94 ALA A C 1
ATOM 814 O O . ALA A 1 101 ? 1.289 1.871 16.132 1.00 15.61 94 ALA A O 1
ATOM 816 N N . LYS A 1 102 ? 2.084 0.509 14.512 1.00 15.89 95 LYS A N 1
ATOM 817 C CA . LYS A 1 102 ? 3.469 0.930 14.708 1.00 17.24 95 LYS A CA 1
ATOM 818 C C . LYS A 1 102 ? 3.602 2.452 14.496 1.00 16.62 95 LYS A C 1
ATOM 819 O O . LYS A 1 102 ? 4.161 3.132 15.357 1.00 17.19 95 LYS A O 1
ATOM 825 N N . GLN A 1 103 ? 3.022 2.981 13.403 1.00 16.33 96 GLN A N 1
ATOM 826 C CA . GLN A 1 103 ? 3.084 4.435 13.110 1.00 15.47 96 GLN A CA 1
ATOM 827 C C . GLN A 1 103 ? 2.328 5.258 14.166 1.00 15.45 96 GLN A C 1
ATOM 828 O O . GLN A 1 103 ? 2.814 6.311 14.594 1.00 16.14 96 GLN A O 1
ATOM 834 N N . LEU A 1 104 ? 1.182 4.753 14.631 1.00 14.02 97 LEU A N 1
ATOM 835 C CA . LEU A 1 104 ? 0.431 5.455 15.688 1.00 13.51 97 LEU A CA 1
ATOM 836 C C . LEU A 1 104 ? 1.263 5.549 16.976 1.00 13.89 97 LEU A C 1
ATOM 837 O O . LEU A 1 104 ? 1.348 6.623 17.602 1.00 13.96 97 LEU A O 1
ATOM 842 N N . ILE A 1 105 ? 1.899 4.446 17.357 1.00 14.33 98 ILE A N 1
ATOM 843 C CA . ILE A 1 105 ? 2.693 4.411 18.577 1.00 15.93 98 ILE A CA 1
ATOM 844 C C . ILE A 1 105 ? 3.981 5.209 18.432 1.00 17.17 98 ILE A C 1
ATOM 845 O O . ILE A 1 105 ? 4.370 5.908 19.363 1.00 17.13 98 ILE A O 1
ATOM 850 N N . ASP A 1 106 ? 4.575 5.223 17.228 1.00 17.51 99 ASP A N 1
ATOM 851 C CA . ASP A 1 106 ? 5.753 6.070 16.952 1.00 19.15 99 ASP A CA 1
ATOM 852 C C . ASP A 1 106 ? 5.414 7.544 17.216 1.00 18.25 99 ASP A C 1
ATOM 853 O O . ASP A 1 106 ? 6.178 8.258 17.878 1.00 20.31 99 ASP A O 1
ATOM 858 N N . THR A 1 107 ? 4.235 7.976 16.755 1.00 16.60 100 THR A N 1
ATOM 859 C CA . THR A 1 107 ? 3.802 9.359 16.960 1.00 16.00 100 THR A CA 1
ATOM 860 C C . THR A 1 107 ? 3.484 9.608 18.444 1.00 15.55 100 THR A C 1
ATOM 861 O O . THR A 1 107 ? 3.870 10.650 18.986 1.00 16.25 100 THR A O 1
ATOM 865 N N . ALA A 1 108 ? 2.823 8.646 19.121 1.00 15.03 101 ALA A N 1
ATOM 866 C CA . ALA A 1 108 ? 2.516 8.780 20.552 1.00 15.78 101 ALA A CA 1
ATOM 867 C C . ALA A 1 108 ? 3.806 8.960 21.361 1.00 17.08 101 ALA A C 1
ATOM 868 O O . ALA A 1 108 ? 3.856 9.794 22.268 1.00 17.09 101 ALA A O 1
ATOM 870 N N . ILE A 1 109 ? 4.862 8.216 20.993 1.00 17.42 102 ILE A N 1
ATOM 871 C CA . ILE A 1 109 ? 6.157 8.339 21.664 1.00 19.17 102 ILE A CA 1
ATOM 872 C C . ILE A 1 109 ? 6.767 9.733 21.451 1.00 19.50 102 ILE A C 1
ATOM 873 O O . ILE A 1 109 ? 7.213 10.358 22.412 1.00 19.23 102 ILE A O 1
ATOM 878 N N . LEU A 1 110 ? 6.745 10.232 20.209 1.00 19.50 103 LEU A N 1
ATOM 879 C CA . LEU A 1 110 ? 7.281 11.572 19.909 1.00 20.36 103 LEU A CA 1
ATOM 880 C C . LEU A 1 110 ? 6.509 12.654 20.655 1.00 20.88 103 LEU A C 1
ATOM 881 O O . LEU A 1 110 ? 7.109 13.591 21.214 1.00 21.54 103 LEU A O 1
ATOM 886 N N . PHE A 1 111 ? 5.180 12.500 20.717 1.00 20.02 104 PHE A N 1
ATOM 887 C CA . PHE A 1 111 ? 4.295 13.404 21.443 1.00 20.26 104 PHE A CA 1
ATOM 888 C C . PHE A 1 111 ? 4.643 13.394 22.947 1.00 19.55 104 PHE A C 1
ATOM 889 O O . PHE A 1 111 ? 4.784 14.461 23.551 1.00 20.38 104 PHE A O 1
ATOM 897 N N . ALA A 1 112 ? 4.764 12.197 23.556 1.00 18.52 105 ALA A N 1
ATOM 898 C CA . ALA A 1 112 ? 5.080 12.069 24.979 1.00 18.82 105 ALA A CA 1
ATOM 899 C C . ALA A 1 112 ? 6.460 12.697 25.294 1.00 20.27 105 ALA A C 1
ATOM 900 O O . ALA A 1 112 ? 6.612 13.369 26.315 1.00 20.41 105 ALA A O 1
ATOM 902 N N . LYS A 1 113 ? 7.430 12.557 24.380 1.00 21.27 106 LYS A N 1
ATOM 903 C CA . LYS A 1 113 ? 8.753 13.167 24.551 1.00 23.47 106 LYS A CA 1
ATOM 904 C C . LYS A 1 113 ? 8.659 14.682 24.479 1.00 24.98 106 LYS A C 1
ATOM 905 O O . LYS A 1 113 ? 9.278 15.367 25.303 1.00 25.69 106 LYS A O 1
ATOM 911 N N . GLN A 1 114 ? 7.838 15.214 23.549 1.00 24.94 107 GLN A N 1
ATOM 912 C CA . GLN A 1 114 ? 7.602 16.661 23.429 1.00 25.34 107 GLN A CA 1
ATOM 913 C C . GLN A 1 114 ? 7.033 17.232 24.736 1.00 24.75 107 GLN A C 1
ATOM 914 O O . GLN A 1 114 ? 7.400 18.337 25.145 1.00 25.66 107 GLN A O 1
ATOM 920 N N . GLU A 1 115 ? 6.159 16.468 25.392 1.00 22.67 108 GLU A N 1
ATOM 921 C CA . GLU A 1 115 ? 5.517 16.860 26.647 1.00 23.02 108 GLU A CA 1
ATOM 922 C C . GLU A 1 115 ? 6.365 16.582 27.905 1.00 24.18 108 GLU A C 1
ATOM 923 O O . GLU A 1 115 ? 5.872 16.771 29.017 1.00 23.96 108 GLU A O 1
ATOM 929 N N . ASN A 1 116 ? 7.606 16.078 27.727 1.00 24.91 109 ASN A N 1
ATOM 930 C CA . ASN A 1 116 ? 8.540 15.681 28.784 1.00 25.75 109 ASN A CA 1
ATOM 931 C C . ASN A 1 116 ? 7.939 14.668 29.744 1.00 24.87 109 ASN A C 1
ATOM 932 O O . ASN A 1 116 ? 8.185 14.727 30.938 1.00 25.53 109 ASN A O 1
ATOM 934 N N . ALA A 1 117 ? 7.151 13.713 29.211 1.00 22.95 110 ALA A N 1
ATOM 935 C CA . ALA A 1 117 ? 6.572 12.666 30.034 1.00 22.42 110 ALA A CA 1
ATOM 936 C C . ALA A 1 117 ? 7.656 11.725 30.577 1.00 22.17 110 ALA A C 1
ATOM 937 O O . ALA A 1 117 ? 8.680 11.515 29.917 1.00 22.71 110 ALA A O 1
ATOM 939 N N . LEU A 1 118 ? 7.419 11.121 31.745 1.00 21.62 111 LEU A N 1
ATOM 940 C CA . LEU A 1 118 ? 8.358 10.133 32.307 1.00 22.63 111 LEU A CA 1
ATOM 941 C C . LEU A 1 118 ? 8.383 8.857 31.453 1.00 21.56 111 LEU A C 1
ATOM 942 O O . LEU A 1 118 ? 9.425 8.205 31.288 1.00 21.51 111 LEU A O 1
ATOM 947 N N . ARG A 1 119 ? 7.211 8.473 30.951 1.00 20.16 112 ARG A N 1
ATOM 948 C CA . ARG A 1 119 ? 7.033 7.225 30.237 1.00 19.77 112 ARG A CA 1
ATOM 949 C C . ARG A 1 119 ? 5.639 7.199 29.608 1.00 19.19 112 ARG A C 1
ATOM 950 O O . ARG A 1 119 ? 4.821 8.083 29.841 1.00 18.68 112 ARG A O 1
ATOM 958 N N . ILE A 1 120 ? 5.377 6.149 28.835 1.00 19.17 113 ILE A N 1
ATOM 959 C CA . ILE A 1 120 ? 4.043 5.797 28.371 1.00 18.50 113 ILE A CA 1
ATOM 960 C C . ILE A 1 120 ? 3.770 4.448 29.042 1.00 18.91 113 ILE A C 1
ATOM 961 O O . ILE A 1 120 ? 4.602 3.546 28.951 1.00 20.17 113 ILE A O 1
ATOM 966 N N . SER A 1 121 ? 2.654 4.323 29.748 1.00 17.17 114 SER A N 1
ATOM 967 C CA . SER A 1 121 ? 2.291 3.052 30.376 1.00 18.15 114 SER A CA 1
ATOM 968 C C . SER A 1 121 ? 0.973 2.565 29.798 1.00 18.16 114 SER A C 1
ATOM 969 O O . SER A 1 121 ? 0.148 3.372 29.366 1.00 18.38 114 SER A O 1
ATOM 972 N N . LEU A 1 122 ? 0.750 1.256 29.831 1.00 17.22 115 LEU A N 1
ATOM 973 C CA . LEU A 1 122 ? -0.509 0.702 29.362 1.00 16.66 115 LEU A CA 1
ATOM 974 C C . LEU A 1 122 ? -0.806 -0.614 30.030 1.00 16.70 115 LEU A C 1
ATOM 975 O O . LEU A 1 122 ? 0.077 -1.197 30.632 1.00 17.14 115 LEU A O 1
ATOM 980 N N . GLU A 1 123 ? -2.033 -1.088 29.888 1.00 16.54 116 GLU A N 1
ATOM 981 C CA . GLU A 1 123 ? -2.458 -2.409 30.318 1.00 17.79 116 GLU A CA 1
ATOM 982 C C . GLU A 1 123 ? -3.131 -3.078 29.111 1.00 17.78 116 GLU A C 1
ATOM 983 O O . GLU A 1 123 ? -3.961 -2.474 28.437 1.00 17.61 116 GLU A O 1
ATOM 985 N N . THR A 1 124 ? -2.767 -4.333 28.842 1.00 17.22 117 THR A N 1
ATOM 986 C CA . THR A 1 124 ? -3.378 -5.095 27.764 1.00 17.77 117 THR A CA 1
ATOM 987 C C . THR A 1 124 ? -3.733 -6.468 28.314 1.00 18.35 117 THR A C 1
ATOM 988 O O . THR A 1 124 ? -3.141 -6.885 29.305 1.00 18.78 117 THR A O 1
ATOM 992 N N . GLN A 1 125 ? -4.675 -7.193 27.690 1.00 17.76 118 GLN A N 1
ATOM 993 C CA . GLN A 1 125 ? -5.048 -8.527 28.202 1.00 17.68 118 GLN A CA 1
ATOM 994 C C . GLN A 1 125 ? -3.814 -9.459 28.207 1.00 18.80 118 GLN A C 1
ATOM 995 O O . GLN A 1 125 ? -3.023 -9.418 27.268 1.00 18.13 118 GLN A O 1
ATOM 1001 N N . SER A 1 126 ? -3.624 -10.241 29.277 1.00 19.12 119 SER A N 1
ATOM 1002 C CA . SER A 1 126 ? -2.498 -11.158 29.366 1.00 20.53 119 SER A CA 1
ATOM 1003 C C . SER A 1 126 ? -2.515 -12.197 28.247 1.00 21.36 119 SER A C 1
ATOM 1004 O O . SER A 1 126 ? -1.460 -12.693 27.882 1.00 23.02 119 SER A O 1
ATOM 1007 N N . ASN A 1 127 ? -3.703 -12.499 27.662 1.00 20.59 120 ASN A N 1
ATOM 1008 C CA . ASN A 1 127 ? -3.843 -13.455 26.556 1.00 21.06 120 ASN A CA 1
ATOM 1009 C C . ASN A 1 127 ? -3.719 -12.806 25.147 1.00 20.82 120 ASN A C 1
ATOM 1010 O O . ASN A 1 127 ? -3.829 -13.492 24.125 1.00 21.00 120 ASN A O 1
ATOM 1015 N N . ASN A 1 128 ? -3.522 -11.472 25.089 1.00 20.00 121 ASN A N 1
ATOM 1016 C CA . ASN A 1 128 ? -3.457 -10.774 23.804 1.00 20.06 121 ASN A CA 1
ATOM 1017 C C . ASN A 1 128 ? -2.044 -10.883 23.237 1.00 20.83 121 ASN A C 1
ATOM 1018 O O . ASN A 1 128 ? -1.241 -9.951 23.349 1.00 20.42 121 ASN A O 1
ATOM 1023 N N . HIS A 1 129 ? -1.714 -12.024 22.654 1.00 21.90 122 HIS A N 1
ATOM 1024 C CA . HIS A 1 129 ? -0.367 -12.245 22.133 1.00 23.77 122 HIS A CA 1
ATOM 1025 C C . HIS A 1 129 ? 0.033 -11.242 21.013 1.00 23.74 122 HIS A C 1
ATOM 1026 O O . HIS A 1 129 ? 1.186 -10.828 20.966 1.00 24.08 122 HIS A O 1
ATOM 1033 N N . GLU A 1 130 ? -0.921 -10.813 20.157 1.00 23.35 123 GLU A N 1
ATOM 1034 C CA . GLU A 1 130 ? -0.622 -9.843 19.097 1.00 23.24 123 GLU A CA 1
ATOM 1035 C C . GLU A 1 130 ? -0.157 -8.497 19.685 1.00 21.85 123 GLU A C 1
ATOM 1036 O O . GLU A 1 130 ? 0.857 -7.929 19.251 1.00 22.27 123 GLU A O 1
ATOM 1042 N N . SER A 1 131 ? -0.893 -8.001 20.703 1.00 20.34 124 SER A N 1
ATOM 1043 C CA . SER A 1 131 ? -0.522 -6.716 21.307 1.00 19.92 124 SER A CA 1
ATOM 1044 C C . SER A 1 131 ? 0.819 -6.818 22.029 1.00 20.33 124 SER A C 1
ATOM 1045 O O . SER A 1 131 ? 1.611 -5.879 21.950 1.00 19.59 124 SER A O 1
ATOM 1048 N N . HIS A 1 132 ? 1.123 -7.970 22.687 1.00 20.50 125 HIS A N 1
ATOM 1049 C CA . HIS A 1 132 ? 2.409 -8.094 23.389 1.00 21.37 125 HIS A CA 1
ATOM 1050 C C . HIS A 1 132 ? 3.575 -7.969 22.397 1.00 21.77 125 HIS A C 1
ATOM 1051 O O . HIS A 1 132 ? 4.548 -7.288 22.692 1.00 22.57 125 HIS A O 1
ATOM 1058 N N . ARG A 1 133 ? 3.457 -8.571 21.207 1.00 21.85 126 ARG A N 1
ATOM 1059 C CA . ARG A 1 133 ? 4.490 -8.505 20.167 1.00 23.00 126 ARG A CA 1
ATOM 1060 C C . ARG A 1 133 ? 4.639 -7.073 19.658 1.00 22.35 126 ARG A C 1
ATOM 1061 O O . ARG A 1 133 ? 5.762 -6.577 19.505 1.00 23.19 126 ARG A O 1
ATOM 1063 N N . LEU A 1 134 ? 3.493 -6.374 19.457 1.00 20.80 127 LEU A N 1
ATOM 1064 C CA . LEU A 1 134 ? 3.495 -4.981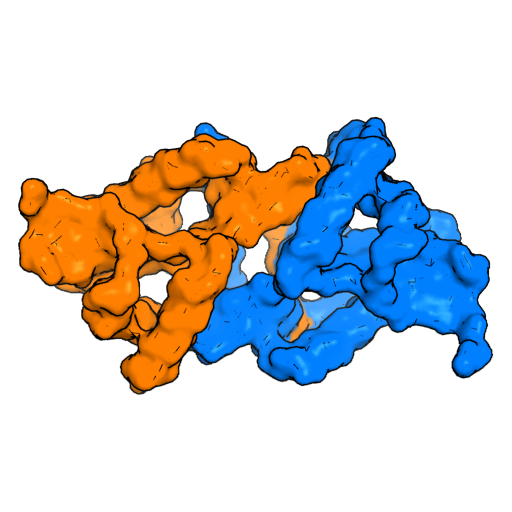 19.025 1.00 19.24 127 LEU A CA 1
ATOM 1065 C C . LEU A 1 134 ? 4.258 -4.104 20.049 1.00 18.89 127 LEU A C 1
ATOM 1066 O O . LEU A 1 134 ? 5.175 -3.367 19.677 1.00 18.26 127 LEU A O 1
ATOM 1071 N N . TYR A 1 135 ? 3.875 -4.181 21.326 1.00 18.61 128 TYR A N 1
ATOM 1072 C CA . TYR A 1 135 ? 4.474 -3.333 22.347 1.00 19.41 128 TYR A CA 1
ATOM 1073 C C . TYR A 1 135 ? 5.954 -3.620 22.533 1.00 21.51 128 TYR A C 1
ATOM 1074 O O . TYR A 1 135 ? 6.750 -2.679 22.597 1.00 22.42 128 TYR A O 1
ATOM 1083 N N . GLU A 1 136 ? 6.339 -4.892 22.497 1.00 22.61 129 GLU A N 1
ATOM 1084 C CA . GLU A 1 136 ? 7.755 -5.257 22.598 1.00 25.87 129 GLU A CA 1
ATOM 1085 C C . GLU A 1 136 ? 8.540 -4.701 21.415 1.00 26.56 129 GLU A C 1
ATOM 1086 O O . GLU A 1 136 ? 9.637 -4.186 21.608 1.00 27.43 129 GLU A O 1
ATOM 1088 N N . LYS A 1 137 ? 7.948 -4.717 20.211 1.00 26.29 130 LYS A N 1
ATOM 1089 C CA A LYS A 1 137 ? 8.594 -4.154 19.021 0.80 26.88 130 LYS A CA 1
ATOM 1090 C CA B LYS A 1 137 ? 8.614 -4.160 19.035 0.20 26.90 130 LYS A CA 1
ATOM 1091 C C . LYS A 1 137 ? 8.849 -2.653 19.207 1.00 27.33 130 LYS A C 1
ATOM 1092 O O . LYS A 1 137 ? 9.897 -2.141 18.801 1.00 28.15 130 LYS A O 1
ATOM 1103 N N . MET A 1 138 ? 7.890 -1.944 19.824 1.00 26.81 131 MET A N 1
ATOM 1104 C CA . MET A 1 138 ? 7.962 -0.499 20.040 1.00 26.50 131 MET A CA 1
ATOM 1105 C C . MET A 1 138 ? 8.805 -0.032 21.221 1.00 27.01 131 MET A C 1
ATOM 1106 O O . MET A 1 138 ? 8.847 1.172 21.479 1.00 27.22 131 MET A O 1
ATOM 1111 N N . GLY A 1 139 ? 9.452 -0.953 21.925 1.00 26.56 132 GLY A N 1
ATOM 1112 C CA . GLY A 1 139 ? 10.308 -0.582 23.043 1.00 26.79 132 GLY A CA 1
ATOM 1113 C C . GLY A 1 139 ? 9.682 -0.642 24.421 1.00 26.40 132 GLY A C 1
ATOM 1114 O O . GLY A 1 139 ? 10.307 -0.206 25.389 1.00 27.54 132 GLY A O 1
ATOM 1115 N N . PHE A 1 140 ? 8.467 -1.205 24.541 1.00 24.27 133 PHE A N 1
ATOM 1116 C CA . PHE A 1 140 ? 7.823 -1.351 25.840 1.00 23.98 133 PHE A CA 1
ATOM 1117 C C . PHE A 1 140 ? 8.363 -2.593 26.560 1.00 24.74 133 PHE A C 1
ATOM 1118 O O . PHE A 1 140 ? 8.711 -3.582 25.927 1.00 25.22 133 PHE A O 1
ATOM 1126 N N . ILE A 1 141 ? 8.389 -2.537 27.890 1.00 25.33 134 ILE A N 1
ATOM 1127 C CA . ILE A 1 141 ? 8.839 -3.612 28.752 1.00 27.09 134 ILE A CA 1
ATOM 1128 C C . ILE A 1 141 ? 7.680 -4.069 29.641 1.00 27.09 134 ILE A C 1
ATOM 1129 O O . ILE A 1 141 ? 6.984 -3.238 30.203 1.00 26.81 134 ILE A O 1
ATOM 1134 N N . ARG A 1 142 ? 7.502 -5.387 29.791 1.00 26.98 135 ARG A N 1
ATOM 1135 C CA . ARG A 1 142 ? 6.464 -5.976 30.621 1.00 28.43 135 ARG A CA 1
ATOM 1136 C C . ARG A 1 142 ? 6.761 -5.655 32.103 1.00 30.09 135 ARG A C 1
ATOM 1137 O O . ARG A 1 142 ? 7.891 -5.825 32.553 1.00 30.75 135 ARG A O 1
ATOM 1145 N N . GLU A 1 145 ? 6.310 -6.353 38.530 1.00 35.14 138 GLU A N 1
ATOM 1146 C CA . GLU A 1 145 ? 6.354 -5.962 39.936 1.00 34.83 138 GLU A CA 1
ATOM 1147 C C . GLU A 1 145 ? 5.013 -5.624 40.543 1.00 32.28 138 GLU A C 1
ATOM 1148 O O . GLU A 1 145 ? 4.935 -5.563 41.768 1.00 32.53 138 GLU A O 1
ATOM 1154 N N . PHE A 1 146 ? 3.986 -5.305 39.733 1.00 29.88 139 PHE A N 1
ATOM 1155 C CA . PHE A 1 146 ? 2.701 -4.854 40.287 1.00 27.94 139 PHE A CA 1
ATOM 1156 C C . PHE A 1 146 ? 1.542 -5.813 40.051 1.00 24.78 139 PHE A C 1
ATOM 1157 O O . PHE A 1 146 ? 1.528 -6.559 39.067 1.00 26.13 139 PHE A O 1
ATOM 1165 N N . GLN A 1 147 ? 0.558 -5.767 40.945 1.00 20.89 140 GLN A N 1
ATOM 1166 C CA . GLN A 1 147 ? -0.648 -6.578 40.922 1.00 20.02 140 GLN A CA 1
ATOM 1167 C C . GLN A 1 147 ? -1.885 -5.667 40.902 1.00 19.03 140 GLN A C 1
ATOM 1168 O O . GLN A 1 147 ? -1.988 -4.772 41.739 1.00 18.94 140 GLN A O 1
ATOM 1174 N N . THR A 1 148 ? -2.826 -5.923 39.995 1.00 17.65 141 THR A N 1
ATOM 1175 C CA . THR A 1 148 ? -4.055 -5.150 39.920 1.00 17.02 141 THR A CA 1
ATOM 1176 C C . THR A 1 148 ? -5.111 -5.698 40.855 1.00 16.80 141 THR A C 1
ATOM 1177 O O . THR A 1 148 ? -5.250 -6.921 40.981 1.00 17.88 141 THR A O 1
ATOM 1181 N N . PHE A 1 149 ? -5.874 -4.802 41.504 1.00 15.52 142 PHE A N 1
ATOM 1182 C CA . PHE A 1 149 ? -7.023 -5.180 42.326 1.00 16.07 142 PHE A CA 1
ATOM 1183 C C . PHE A 1 149 ? -8.214 -4.309 41.920 1.00 16.83 142 PHE A C 1
ATOM 1184 O O . PHE A 1 149 ? -8.016 -3.135 41.577 1.00 17.10 142 PHE A O 1
ATOM 1192 N N . HIS A 1 150 ? -9.421 -4.854 41.966 1.00 16.41 143 HIS A N 1
ATOM 1193 C CA . HIS A 1 150 ? -10.632 -4.091 41.654 1.00 17.44 143 HIS A CA 1
ATOM 1194 C C . HIS A 1 150 ? -11.667 -4.256 42.754 1.00 18.78 143 HIS A C 1
ATOM 1195 O O . HIS A 1 150 ? -11.841 -5.355 43.289 1.00 19.22 143 HIS A O 1
ATOM 1202 N N . CYS A 1 151 ? -12.385 -3.177 43.063 1.00 18.72 144 CYS A N 1
ATOM 1203 C CA . CYS A 1 151 ? -13.524 -3.209 43.954 1.00 19.68 144 CYS A CA 1
ATOM 1204 C C . CYS A 1 151 ? -14.707 -2.865 43.078 1.00 20.35 144 CYS A C 1
ATOM 1205 O O . CYS A 1 151 ? -14.823 -1.739 42.601 1.00 19.17 144 CYS A O 1
ATOM 1208 N N . PHE A 1 152 ? -15.605 -3.825 42.858 1.00 22.02 145 PHE A N 1
ATOM 1209 C CA . PHE A 1 152 ? -16.719 -3.602 41.897 1.00 24.77 145 PHE A CA 1
ATOM 1210 C C . PHE A 1 152 ? -17.894 -2.832 42.529 1.00 28.27 145 PHE A C 1
ATOM 1211 O O . PHE A 1 152 ? -18.902 -2.661 41.872 1.00 29.29 145 PHE A O 1
ATOM 1219 N N . LEU A 1 153 ? -17.727 -2.309 43.742 1.00 30.59 146 LEU A N 1
ATOM 1220 C CA . LEU A 1 153 ? -18.775 -1.429 44.329 1.00 31.70 146 LEU A CA 1
ATOM 1221 C C . LEU A 1 153 ? -20.151 -2.107 44.246 1.00 33.80 146 LEU A C 1
ATOM 1222 O O . LEU A 1 153 ? -21.154 -1.401 44.444 1.00 34.60 146 LEU A O 1
ATOM 1227 N N . HIS B 1 6 ? -17.390 16.900 66.470 1.00 36.15 -1 HIS B N 1
ATOM 1228 C CA . HIS B 1 6 ? -16.623 15.683 66.193 1.00 35.37 -1 HIS B CA 1
ATOM 1229 C C . HIS B 1 6 ? -15.152 15.804 66.646 1.00 33.91 -1 HIS B C 1
ATOM 1230 O O . HIS B 1 6 ? -14.677 16.900 66.922 1.00 35.54 -1 HIS B O 1
ATOM 1232 N N . HIS B 1 7 ? -14.455 14.683 66.766 1.00 30.48 0 HIS B N 1
ATOM 1233 C CA . HIS B 1 7 ? -13.064 14.591 67.226 1.00 27.65 0 HIS B CA 1
ATOM 1234 C C . HIS B 1 7 ? -12.135 13.870 66.222 1.00 26.36 0 HIS B C 1
ATOM 1235 O O . HIS B 1 7 ? -10.908 13.916 66.329 1.00 26.66 0 HIS B O 1
ATOM 1242 N N . MET B 1 8 ? -12.738 13.160 65.287 1.00 24.84 1 MET B N 1
ATOM 1243 C CA . MET B 1 8 ? -12.057 12.444 64.228 1.00 24.29 1 MET B CA 1
ATOM 1244 C C . MET B 1 8 ? -12.929 12.598 63.016 1.00 21.84 1 MET B C 1
ATOM 1245 O O . MET B 1 8 ? -14.163 12.682 63.137 1.00 20.60 1 MET B O 1
ATOM 1250 N N . ILE B 1 9 ? -12.305 12.714 61.840 1.00 19.92 2 ILE B N 1
ATOM 1251 C CA . ILE B 1 9 ? -13.090 12.845 60.607 1.00 19.01 2 ILE B CA 1
ATOM 1252 C C . ILE B 1 9 ? -12.309 12.417 59.377 1.00 17.50 2 ILE B C 1
ATOM 1253 O O . ILE B 1 9 ? -11.103 12.658 59.292 1.00 17.73 2 ILE B O 1
ATOM 1258 N N . VAL B 1 10 ? -13.011 11.814 58.412 1.00 15.69 3 VAL B N 1
ATOM 1259 C CA . VAL B 1 10 ? -12.459 11.572 57.084 1.00 14.86 3 VAL B CA 1
ATOM 1260 C C . VAL B 1 10 ? -13.216 12.546 56.206 1.00 16.09 3 VAL B C 1
ATOM 1261 O O . VAL B 1 10 ? -14.442 12.447 56.111 1.00 15.89 3 VAL B O 1
ATOM 1265 N N . ARG 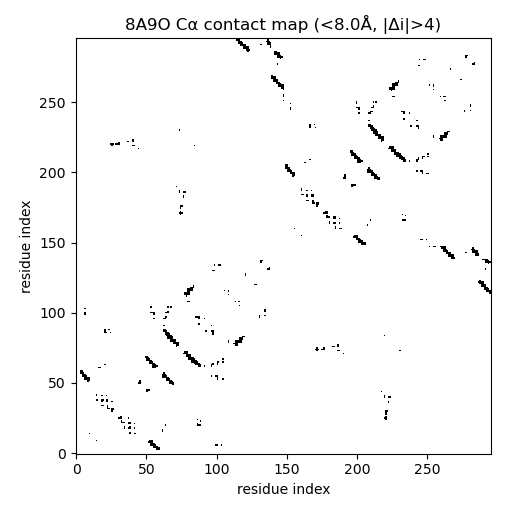B 1 11 ? -12.508 13.485 55.565 1.00 15.68 4 ARG B N 1
ATOM 1266 C CA . ARG B 1 11 ? -13.190 14.464 54.720 1.00 15.87 4 ARG B CA 1
ATOM 1267 C C . ARG B 1 11 ? -12.339 14.853 53.519 1.00 15.82 4 ARG B C 1
ATOM 1268 O O . ARG B 1 11 ? -11.150 14.535 53.469 1.00 15.43 4 ARG B O 1
ATOM 1276 N N . ARG B 1 12 ? -12.940 15.559 52.539 1.00 16.36 5 ARG B N 1
ATOM 1277 C CA . ARG B 1 12 ? -12.163 16.048 51.400 1.00 17.18 5 ARG B CA 1
ATOM 1278 C C . ARG B 1 12 ? -11.120 17.065 51.895 1.00 18.04 5 ARG B C 1
ATOM 1279 O O . ARG B 1 12 ? -11.389 17.830 52.836 1.00 18.44 5 ARG B O 1
ATOM 1287 N N . ALA B 1 13 ? -9.944 17.086 51.265 1.00 19.21 6 ALA B N 1
ATOM 1288 C CA . ALA B 1 13 ? -8.927 18.089 51.621 1.00 21.05 6 ALA B CA 1
ATOM 1289 C C . ALA B 1 13 ? -9.366 19.483 51.126 1.00 23.62 6 ALA B C 1
ATOM 1290 O O . ALA B 1 13 ? -10.183 19.592 50.201 1.00 24.76 6 ALA B O 1
ATOM 1292 N N . THR B 1 14 ? -8.839 20.533 51.762 1.00 24.83 7 THR B N 1
ATOM 1293 C CA . THR B 1 14 ? -9.069 21.927 51.377 1.00 26.73 7 THR B CA 1
ATOM 1294 C C . THR B 1 14 ? -7.703 22.621 51.251 1.00 27.17 7 THR B C 1
ATOM 1295 O O . THR B 1 14 ? -6.701 22.114 51.759 1.00 25.08 7 THR B O 1
ATOM 1299 N N . TYR B 1 15 ? -7.656 23.831 50.662 1.00 29.31 8 TYR B N 1
ATOM 1300 C CA . TYR B 1 15 ? -6.406 24.594 50.562 1.00 31.26 8 TYR B CA 1
ATOM 1301 C 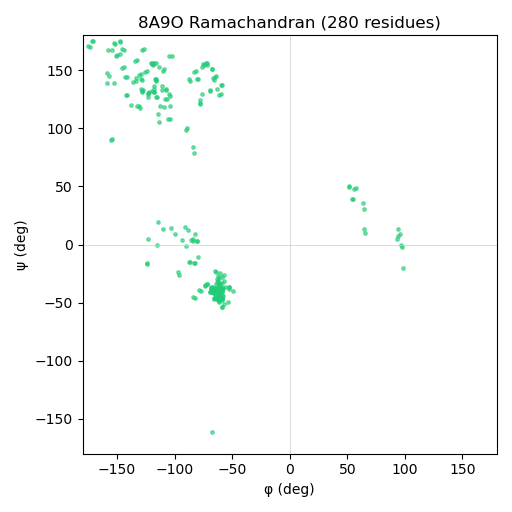C . TYR B 1 15 ? -5.706 24.767 51.911 1.00 31.84 8 TYR B C 1
ATOM 1302 O O . TYR B 1 15 ? -4.479 24.686 51.989 1.00 32.72 8 TYR B O 1
ATOM 1311 N N . GLU B 1 16 ? -6.494 24.938 52.983 1.00 31.53 9 GLU B N 1
ATOM 1312 C CA . GLU B 1 16 ? -5.993 25.128 54.343 1.00 32.25 9 GLU B CA 1
ATOM 1313 C C . GLU B 1 16 ? -5.231 23.897 54.886 1.00 30.64 9 GLU B C 1
ATOM 1314 O O . GLU B 1 16 ? -4.410 24.027 55.795 1.00 31.09 9 GLU B O 1
ATOM 1320 N N . ASP B 1 17 ? -5.514 22.714 54.340 1.00 28.57 10 ASP B N 1
ATOM 1321 C CA . ASP B 1 17 ? -4.855 21.487 54.771 1.00 26.99 10 ASP B CA 1
ATOM 1322 C C . ASP B 1 17 ? -3.544 21.219 54.036 1.00 26.48 10 ASP B C 1
ATOM 1323 O O . ASP B 1 17 ? -2.820 20.322 54.460 1.00 25.66 10 ASP B O 1
ATOM 1328 N N . LEU B 1 18 ? -3.270 21.896 52.909 1.00 26.24 11 LEU B N 1
ATOM 1329 C CA . LEU B 1 18 ? -2.142 21.526 52.053 1.00 26.93 11 LEU B CA 1
ATOM 1330 C C . LEU B 1 18 ? -0.778 21.615 52.695 1.00 26.72 11 LEU B C 1
ATOM 1331 O O . LEU B 1 18 ? 0.088 20.794 52.369 1.00 25.99 11 LEU B O 1
ATOM 1336 N N . SER B 1 19 ? -0.568 22.591 53.584 1.00 26.49 12 SER B N 1
ATOM 1337 C CA . SER B 1 19 ? 0.741 22.723 54.225 1.00 27.48 12 SER B CA 1
ATOM 1338 C C . SER B 1 19 ? 1.054 21.504 55.084 1.00 27.01 12 SER B C 1
ATOM 1339 O O . SER B 1 19 ? 2.160 20.974 54.991 1.00 27.26 12 SER B O 1
ATOM 1342 N N . GLN B 1 20 ? 0.058 21.006 55.857 1.00 25.56 13 GLN B N 1
ATOM 1343 C CA . GLN B 1 20 ? 0.258 19.817 56.694 1.00 25.19 13 GLN B CA 1
ATOM 1344 C C . GLN B 1 20 ? 0.221 18.554 55.824 1.00 23.44 13 GLN B C 1
ATOM 1345 O O . GLN B 1 20 ? 1.017 17.637 56.036 1.00 23.70 13 GLN B O 1
ATOM 1351 N N . LEU B 1 21 ? -0.683 18.504 54.853 1.00 21.92 14 LEU B N 1
ATOM 1352 C CA . LEU B 1 21 ? -0.785 17.327 53.973 1.00 21.13 14 LEU B CA 1
ATOM 1353 C C . LEU B 1 21 ? 0.508 17.100 53.190 1.00 21.03 14 LEU B C 1
ATOM 1354 O O . LEU B 1 21 ? 0.873 15.959 52.947 1.00 20.74 14 LEU B O 1
ATOM 1359 N N . ALA B 1 22 ? 1.233 18.183 52.829 1.00 20.68 15 ALA B N 1
ATOM 1360 C CA . ALA B 1 22 ? 2.472 18.033 52.049 1.00 21.54 15 ALA B CA 1
ATOM 1361 C C . ALA B 1 22 ? 3.540 17.249 52.805 1.00 21.71 15 ALA B C 1
ATOM 1362 O O . ALA B 1 22 ? 4.320 16.540 52.181 1.00 21.13 15 ALA B O 1
ATOM 1364 N N . VAL B 1 23 ? 3.536 17.317 54.144 1.00 22.23 16 VAL B N 1
ATOM 1365 C CA . VAL B 1 23 ? 4.482 16.555 54.956 1.00 22.43 16 VAL B CA 1
ATOM 1366 C C . VAL B 1 23 ? 4.228 15.068 54.782 1.00 22.85 16 VAL B C 1
ATOM 1367 O O . VAL B 1 23 ? 5.168 14.313 54.541 1.00 23.44 16 VAL B O 1
ATOM 1371 N N . LEU B 1 24 ? 2.954 14.641 54.847 1.00 21.95 17 LEU B N 1
ATOM 1372 C CA . LEU B 1 24 ? 2.581 13.236 54.675 1.00 21.53 17 LEU B CA 1
ATOM 1373 C C . LEU B 1 24 ? 2.801 12.770 53.254 1.00 19.53 17 LEU B C 1
ATOM 1374 O O . LEU B 1 24 ? 3.255 11.657 53.029 1.00 19.74 17 LEU B O 1
ATOM 1379 N N . PHE B 1 25 ? 2.514 13.636 52.283 1.00 18.53 18 PHE B N 1
ATOM 1380 C CA . PHE B 1 25 ? 2.735 13.321 50.876 1.00 17.89 18 PHE B CA 1
ATOM 1381 C C . PHE B 1 25 ? 4.233 13.117 50.632 1.00 18.34 18 PHE B C 1
ATOM 1382 O O . PHE B 1 25 ? 4.616 12.163 49.974 1.00 18.32 18 PHE B O 1
ATOM 1390 N N . ASP B 1 26 ? 5.071 13.938 51.264 1.00 18.89 19 ASP B N 1
ATOM 1391 C CA . ASP B 1 26 ? 6.511 13.805 51.158 1.00 20.07 19 ASP B CA 1
ATOM 1392 C C . ASP B 1 26 ? 6.994 12.493 51.818 1.00 20.58 19 ASP B C 1
ATOM 1393 O O . ASP B 1 26 ? 7.831 11.802 51.241 1.00 20.91 19 ASP B O 1
ATOM 1398 N N . GLU B 1 27 ? 6.395 12.085 52.956 1.00 21.37 20 GLU B N 1
ATOM 1399 C CA . GLU B 1 27 ? 6.718 10.792 53.585 1.00 22.44 20 GLU B CA 1
ATOM 1400 C C . GLU B 1 27 ? 6.337 9.624 52.677 1.00 22.46 20 GLU B C 1
ATOM 1401 O O . GLU B 1 27 ? 7.064 8.627 52.597 1.00 23.07 20 GLU B O 1
ATOM 1407 N N . TYR B 1 28 ? 5.188 9.720 52.012 1.00 21.13 21 TYR B N 1
ATOM 1408 C CA . TYR B 1 28 ? 4.725 8.706 51.073 1.00 20.54 21 TYR B CA 1
ATOM 1409 C C . TYR B 1 28 ? 5.721 8.570 49.930 1.00 20.24 21 TYR B C 1
ATOM 1410 O O . TYR B 1 28 ? 6.075 7.455 49.569 1.00 21.20 21 TYR B O 1
ATOM 1419 N N . ARG B 1 29 ? 6.230 9.702 49.407 1.00 19.50 22 ARG B N 1
ATOM 1420 C CA . ARG B 1 29 ? 7.212 9.644 48.328 1.00 20.41 22 ARG B CA 1
ATOM 1421 C C . ARG B 1 29 ? 8.506 8.951 48.820 1.00 22.09 22 ARG B C 1
ATOM 1422 O O . ARG B 1 29 ? 9.085 8.152 48.089 1.00 22.73 22 ARG B O 1
ATOM 1430 N N . GLN B 1 30 ? 8.918 9.220 50.064 1.00 22.52 23 GLN B N 1
ATOM 1431 C CA . GLN B 1 30 ? 10.110 8.590 50.653 1.00 24.95 23 GLN B CA 1
ATOM 1432 C C . GLN B 1 30 ? 9.957 7.068 50.777 1.00 27.44 23 GLN B C 1
ATOM 1433 O O . GLN B 1 30 ? 10.938 6.337 50.593 1.00 27.96 23 GLN B O 1
ATOM 1439 N N . PHE B 1 31 ? 8.724 6.572 51.009 1.00 28.76 24 PHE B N 1
ATOM 1440 C CA . PHE B 1 31 ? 8.460 5.128 51.091 1.00 30.45 24 PHE B CA 1
ATOM 1441 C C . PHE B 1 31 ? 8.804 4.442 49.768 1.00 31.90 24 PHE B C 1
ATOM 1442 O O . PHE B 1 31 ? 9.287 3.307 49.762 1.00 32.01 24 PHE B O 1
ATOM 1444 N N . TYR B 1 32 ? 8.542 5.117 48.649 1.00 32.59 25 TYR B N 1
ATOM 1445 C CA . TYR B 1 32 ? 8.862 4.589 47.337 1.00 33.92 25 TYR B CA 1
ATOM 1446 C C . TYR B 1 32 ? 10.248 4.972 46.824 1.00 33.94 25 TYR B C 1
ATOM 1447 O O . TYR B 1 32 ? 10.495 4.836 45.628 1.00 35.01 25 TYR B O 1
ATOM 1456 N N . GLY B 1 33 ? 11.124 5.455 47.699 1.00 32.86 26 GLY B N 1
ATOM 1457 C CA . GLY B 1 33 ? 12.502 5.750 47.333 1.00 33.02 26 GLY B CA 1
ATOM 1458 C C . GLY B 1 33 ? 12.878 7.167 46.962 1.00 32.88 26 GLY B C 1
ATOM 1459 O O . GLY B 1 33 ? 14.058 7.417 46.678 1.00 33.79 26 GLY B O 1
ATOM 1460 N N . ALA B 1 34 ? 11.926 8.110 46.975 1.00 31.25 27 ALA B N 1
ATOM 1461 C CA . ALA B 1 34 ? 12.277 9.497 46.633 1.00 30.91 27 ALA B CA 1
ATOM 1462 C C . ALA B 1 34 ? 12.997 10.195 47.780 1.00 30.48 27 ALA B C 1
ATOM 1463 O O . ALA B 1 34 ? 12.804 9.841 48.946 1.00 30.15 27 ALA B O 1
ATOM 1465 N N . SER B 1 35 ? 13.836 11.183 47.454 1.00 30.47 28 SER B N 1
ATOM 1466 C CA . SER B 1 35 ? 14.501 11.972 48.481 1.00 31.15 28 SER B CA 1
ATOM 1467 C C . SER B 1 35 ? 13.508 13.019 48.972 1.00 29.75 28 SER B C 1
ATOM 1468 O O . SER B 1 35 ? 12.774 13.582 48.158 1.00 29.53 28 SER B O 1
ATOM 1471 N N . SER B 1 36 ? 13.514 13.322 50.272 1.00 28.53 29 SER B N 1
ATOM 1472 C CA . SER B 1 36 ? 12.625 14.334 50.833 1.00 28.57 29 SER B CA 1
ATOM 1473 C C . SER B 1 36 ? 12.864 15.698 50.202 1.00 28.41 29 SER B C 1
ATOM 1474 O O . SER B 1 36 ? 14.004 16.171 50.132 1.00 29.29 29 SER B O 1
ATOM 1477 N N . ASN B 1 37 ? 11.790 16.330 49.742 1.00 26.32 30 ASN B N 1
ATOM 1478 C CA . ASN B 1 37 ? 11.876 17.654 49.141 1.00 25.81 30 ASN B CA 1
ATOM 1479 C C . ASN B 1 37 ? 10.502 18.272 49.321 1.00 25.47 30 ASN B C 1
ATOM 1480 O O . ASN B 1 37 ? 9.621 18.064 48.498 1.00 24.54 30 ASN B O 1
ATOM 1485 N N . LEU B 1 38 ? 10.303 18.970 50.441 1.00 26.25 31 LEU B N 1
ATOM 1486 C CA . LEU B 1 38 ? 9.012 19.545 50.758 1.00 27.47 31 LEU B CA 1
ATOM 1487 C C . LEU B 1 38 ? 8.521 20.540 49.721 1.00 27.94 31 LEU B C 1
ATOM 1488 O O . LEU B 1 38 ? 7.339 20.547 49.426 1.00 29.02 31 LEU B O 1
ATOM 1493 N N . GLU B 1 39 ? 9.406 21.337 49.127 1.00 26.96 32 GLU B N 1
ATOM 1494 C CA . GLU B 1 39 ? 9.007 22.294 48.109 1.00 26.80 32 GLU B CA 1
ATOM 1495 C C . GLU B 1 39 ? 8.412 21.573 46.878 1.00 26.02 32 GLU B C 1
ATOM 1496 O O . GLU B 1 39 ? 7.359 21.961 46.374 1.00 26.43 32 GLU B O 1
ATOM 1499 N N . GLU B 1 40 ? 9.109 20.538 46.396 1.00 24.11 33 GLU B N 1
ATOM 1500 C CA . GLU B 1 40 ? 8.718 19.754 45.244 1.00 23.63 33 GLU B CA 1
ATOM 1501 C C . GLU B 1 40 ? 7.417 18.997 45.572 1.00 22.03 33 GLU B C 1
ATOM 1502 O O . GLU B 1 40 ? 6.484 19.031 44.781 1.00 21.57 33 GLU B O 1
ATOM 1508 N N . SER B 1 41 ? 7.353 18.357 46.751 1.00 21.03 34 SER B N 1
ATOM 1509 C CA . SER B 1 41 ? 6.171 17.610 47.160 1.00 20.04 34 SER B CA 1
ATOM 1510 C C . SER B 1 41 ? 4.947 18.509 47.271 1.00 20.12 34 SER B C 1
ATOM 1511 O O . SER B 1 41 ? 3.894 18.165 46.742 1.00 20.19 34 SER B O 1
ATOM 1514 N N . HIS B 1 42 ? 5.087 19.685 47.898 1.00 20.42 35 HIS B N 1
ATOM 1515 C CA . HIS B 1 42 ? 3.968 20.610 48.045 1.00 21.68 35 HIS B CA 1
ATOM 1516 C C . HIS B 1 42 ? 3.512 21.149 46.706 1.00 23.21 35 HIS B C 1
ATOM 1517 O O . HIS B 1 42 ? 2.309 21.234 46.463 1.00 24.31 35 HIS B O 1
ATOM 1524 N N . HIS B 1 43 ? 4.451 21.495 45.809 1.00 23.11 36 HIS B N 1
ATOM 1525 C CA . HIS B 1 43 ? 4.102 22.006 44.493 1.00 24.00 36 HIS B CA 1
ATOM 1526 C C . HIS B 1 43 ? 3.253 20.993 43.709 1.00 23.35 36 HIS B C 1
ATOM 1527 O O . HIS B 1 43 ? 2.228 21.355 43.141 1.00 23.76 36 HIS B O 1
ATOM 1534 N N . PHE B 1 44 ? 3.664 19.727 43.729 1.00 22.15 37 PHE B N 1
ATOM 1535 C CA . PHE B 1 44 ? 2.965 18.685 42.981 1.00 22.34 37 PHE B CA 1
ATOM 1536 C C . PHE B 1 44 ? 1.652 18.315 43.626 1.00 22.40 37 PHE B C 1
ATOM 1537 O O . PHE B 1 44 ? 0.667 18.087 42.928 1.00 22.80 37 PHE B O 1
ATOM 1545 N N . LEU B 1 45 ? 1.604 18.323 44.963 1.00 21.84 38 LEU B N 1
ATOM 1546 C CA . LEU B 1 45 ? 0.365 18.070 45.694 1.00 21.94 38 LEU B CA 1
ATOM 1547 C C . LEU B 1 45 ? -0.666 19.167 45.330 1.00 22.24 38 LEU B C 1
ATOM 1548 O O . LEU B 1 45 ? -1.827 18.862 45.071 1.00 22.02 38 LEU B O 1
ATOM 1553 N N . LYS B 1 46 ? -0.222 20.435 45.255 1.00 22.42 39 LYS B N 1
ATOM 1554 C CA . LYS B 1 46 ? -1.129 21.532 44.913 1.00 23.97 39 LYS B CA 1
ATOM 1555 C C . LYS B 1 46 ? -1.582 21.404 43.443 1.00 25.45 39 LYS B C 1
ATOM 1556 O O . LYS B 1 46 ? -2.759 21.631 43.148 1.00 26.37 39 LYS B O 1
ATOM 1562 N N . GLN B 1 47 ? -0.695 20.953 42.542 1.00 26.22 40 GLN B N 1
ATOM 1563 C CA . GLN B 1 47 ? -1.052 20.715 41.134 1.00 27.15 40 GLN B CA 1
ATOM 1564 C C . GLN B 1 47 ? -2.151 19.628 41.057 1.00 27.42 40 GLN B C 1
ATOM 1565 O O . GLN B 1 47 ? -3.153 19.818 40.370 1.00 28.34 40 GLN B O 1
ATOM 1571 N N . ARG B 1 48 ? -1.982 18.520 41.797 1.00 25.97 41 ARG B N 1
ATOM 1572 C CA . ARG B 1 48 ? -2.976 17.457 41.791 1.00 25.08 41 ARG B CA 1
ATOM 1573 C C . ARG B 1 48 ? -4.258 17.914 42.455 1.00 26.01 41 ARG B C 1
ATOM 1574 O O . ARG B 1 48 ? -5.326 17.580 41.947 1.00 27.11 41 ARG B O 1
ATOM 1582 N N . PHE B 1 49 ? -4.188 18.694 43.552 1.00 25.82 42 PHE B N 1
ATOM 1583 C CA . PHE B 1 49 ? -5.352 19.213 44.269 1.00 27.34 42 PHE B CA 1
ATOM 1584 C C . PHE B 1 49 ? -6.200 20.108 43.370 1.00 29.56 42 PHE B C 1
ATOM 1585 O O . PHE B 1 49 ? -7.431 20.065 43.439 1.00 29.63 42 PHE B O 1
ATOM 1593 N N . GLU B 1 50 ? -5.553 20.913 42.521 1.00 31.19 43 GLU B N 1
ATOM 1594 C CA . GLU B 1 50 ? -6.291 21.824 41.633 1.00 32.92 43 GLU B CA 1
ATOM 1595 C C . GLU B 1 50 ? -6.873 21.155 40.387 1.00 34.27 43 GLU B C 1
ATOM 1596 O O . GLU B 1 50 ? -7.651 21.782 39.663 1.00 35.76 43 GLU B O 1
ATOM 1602 N N . ASN B 1 51 ? -6.489 19.912 40.110 1.00 33.77 44 ASN B N 1
ATOM 1603 C CA . ASN B 1 51 ? -6.957 19.191 38.943 1.00 34.53 44 ASN B CA 1
ATOM 1604 C C . ASN B 1 51 ? -8.387 18.706 39.197 1.00 35.46 44 ASN B C 1
ATOM 1605 O O . ASN B 1 51 ? -8.671 18.146 40.253 1.00 34.86 44 ASN B O 1
ATOM 1607 N N . LYS B 1 52 ? -9.287 18.975 38.265 1.00 36.52 45 LYS B N 1
ATOM 1608 C CA . LYS B 1 52 ? -10.699 18.659 38.400 1.00 37.74 45 LYS B CA 1
ATOM 1609 C C . LYS B 1 52 ? -11.011 17.175 38.564 1.00 37.20 45 LYS B C 1
ATOM 1610 O O . LYS B 1 52 ? -12.009 16.840 39.199 1.00 38.46 45 LYS B O 1
ATOM 1612 N N . GLU B 1 53 ? -10.181 16.289 38.012 1.00 35.01 46 GLU B N 1
ATOM 1613 C CA . GLU B 1 53 ? -10.453 14.856 38.054 1.00 33.84 46 GLU B CA 1
ATOM 1614 C C . GLU B 1 53 ? -9.813 14.110 39.216 1.00 31.32 46 GLU B C 1
ATOM 1615 O O . GLU B 1 53 ? -9.939 12.880 39.258 1.00 31.64 46 GLU B O 1
ATOM 1617 N N . SER B 1 54 ? -9.134 14.814 40.145 1.00 28.51 47 SER B N 1
ATOM 1618 C CA . SER B 1 54 ? -8.567 14.096 41.287 1.00 26.06 47 SER B CA 1
ATOM 1619 C C . SER B 1 54 ? -9.296 14.434 42.569 1.00 23.03 47 SER B C 1
ATOM 1620 O O . SER B 1 54 ? -9.821 15.538 42.727 1.00 23.05 47 SER B O 1
ATOM 1623 N N . VAL B 1 55 ? -9.339 13.481 43.482 1.00 19.56 48 VAL B N 1
ATOM 1624 C CA A VAL B 1 55 ? -10.076 13.631 44.717 0.50 19.00 48 VAL B CA 1
ATOM 1625 C CA B VAL B 1 55 ? -10.040 13.676 44.739 0.50 19.55 48 VAL B CA 1
ATOM 1626 C C . VAL B 1 55 ? -9.198 13.172 45.874 1.00 17.73 48 VAL B C 1
ATOM 1627 O O . VAL B 1 55 ? -8.694 12.054 45.838 1.00 16.32 48 VAL B O 1
ATOM 1634 N N . PHE B 1 56 ? -8.994 14.022 46.861 1.00 17.36 49 PHE B N 1
ATOM 1635 C CA . PHE B 1 56 ? -8.202 13.659 48.031 1.00 17.03 49 PHE B CA 1
ATOM 1636 C C . PHE B 1 56 ? -9.119 13.572 49.202 1.00 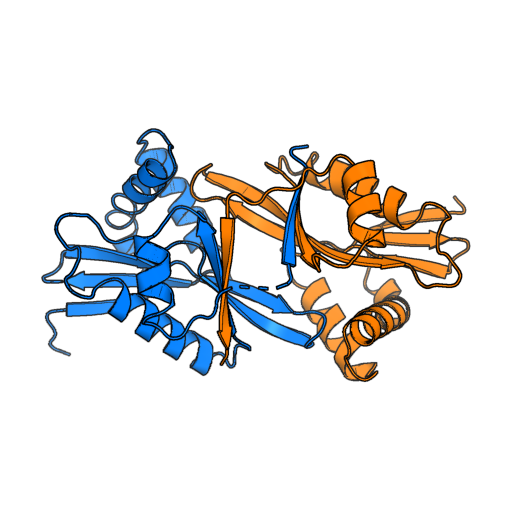16.07 49 PHE B C 1
ATOM 1637 O O . PHE B 1 56 ? -9.872 14.520 49.446 1.00 17.10 49 PHE B O 1
ATOM 1645 N N . PHE B 1 57 ? -9.001 12.498 49.980 1.00 14.61 50 PHE B N 1
ATOM 1646 C CA . PHE B 1 57 ? -9.656 12.400 51.274 1.00 14.12 50 PHE B CA 1
ATOM 1647 C C . PHE B 1 57 ? -8.549 12.314 52.306 1.00 14.06 50 PHE B C 1
ATOM 1648 O O . PHE B 1 57 ? -7.553 11.634 52.092 1.00 12.59 50 PHE B O 1
ATOM 1656 N N . ILE B 1 58 ? -8.740 12.957 53.443 1.00 14.29 51 ILE B N 1
ATOM 1657 C CA . ILE B 1 58 ? -7.760 12.927 54.528 1.00 14.19 51 ILE B CA 1
ATOM 1658 C C . ILE B 1 58 ? -8.418 12.478 55.808 1.00 14.68 51 ILE B C 1
ATOM 1659 O O . ILE B 1 58 ? -9.615 12.706 55.993 1.00 14.62 51 ILE B O 1
ATOM 1664 N N . HIS B 1 59 ? -7.653 11.796 56.667 1.00 13.66 52 HIS B N 1
ATOM 1665 C CA . HIS B 1 59 ? -8.159 11.346 57.957 1.00 16.08 52 HIS B CA 1
ATOM 1666 C C . HIS B 1 59 ? -7.510 12.240 59.000 1.00 17.43 52 HIS B C 1
ATOM 1667 O O . HIS B 1 59 ? -6.297 12.397 59.012 1.00 16.87 52 HIS B O 1
ATOM 1674 N N . ILE B 1 60 ? -8.325 12.866 59.828 1.00 17.71 53 ILE B N 1
ATOM 1675 C CA . ILE B 1 60 ? -7.842 13.784 60.875 1.00 19.64 53 ILE B CA 1
ATOM 1676 C C . ILE B 1 60 ? -8.252 13.285 62.258 1.00 21.21 53 ILE B C 1
ATOM 1677 O O . ILE B 1 60 ? -9.405 12.924 62.457 1.00 22.38 53 ILE B O 1
ATOM 1682 N N . LYS B 1 61 ? -7.316 13.251 63.204 1.00 21.15 54 LYS B N 1
ATOM 1683 C CA . LYS B 1 61 ? -7.613 12.796 64.560 1.00 22.75 54 LYS B CA 1
ATOM 1684 C C . LYS B 1 61 ? -7.063 13.864 65.485 1.00 24.51 54 LYS B C 1
ATOM 1685 O O . LYS B 1 61 ? -5.862 14.140 65.420 1.00 24.61 54 LYS B O 1
ATOM 1691 N N . ASP B 1 62 ? -7.937 14.532 66.277 1.00 25.95 55 ASP B N 1
ATOM 1692 C CA . ASP B 1 62 ? -7.524 15.602 67.207 1.00 28.23 55 ASP B CA 1
ATOM 1693 C C . ASP B 1 62 ? -6.664 16.667 66.491 1.00 29.51 55 ASP B C 1
ATOM 1694 O O . ASP B 1 62 ? -5.544 16.949 66.912 1.00 30.21 55 ASP B O 1
ATOM 1699 N N . GLU B 1 63 ? -7.173 17.160 65.350 1.00 29.44 56 GLU B N 1
ATOM 1700 C CA . GLU B 1 63 ? -6.554 18.186 64.496 1.00 30.23 56 GLU B CA 1
ATOM 1701 C C . GLU B 1 63 ? -5.216 17.773 63.820 1.00 29.57 56 GLU B C 1
ATOM 1702 O O . GLU B 1 63 ? -4.585 18.619 63.196 1.00 31.63 56 GLU B O 1
ATOM 1704 N N . LYS B 1 64 ? -4.821 16.497 63.875 1.00 26.79 57 LYS B N 1
ATOM 1705 C CA . LYS B 1 64 ? -3.603 16.030 63.200 1.00 24.06 57 LYS B CA 1
ATOM 1706 C C . LYS B 1 64 ? -4.001 15.189 61.990 1.00 21.89 57 LYS B C 1
ATOM 1707 O O . LYS B 1 64 ? -4.825 14.284 62.149 1.00 21.63 57 LYS B O 1
ATOM 1709 N N . ILE B 1 65 ? -3.370 15.418 60.817 1.00 20.17 58 ILE B N 1
ATOM 1710 C CA . ILE B 1 65 ? -3.654 14.559 59.654 1.00 19.57 58 ILE B CA 1
ATOM 1711 C C . ILE B 1 65 ? -2.892 13.260 59.841 1.00 19.94 58 ILE B C 1
ATOM 1712 O O . ILE B 1 65 ? -1.674 13.284 60.020 1.00 21.93 58 ILE B O 1
ATOM 1717 N N . THR B 1 66 ? -3.601 12.132 59.865 1.00 17.99 59 THR B N 1
ATOM 1718 C CA . THR B 1 66 ? -2.989 10.825 60.066 1.00 17.70 59 THR B CA 1
ATOM 1719 C C . THR B 1 66 ? -2.724 10.066 58.762 1.00 16.14 59 THR B C 1
ATOM 1720 O O . THR B 1 66 ? -1.884 9.180 58.737 1.00 16.64 59 THR B O 1
ATOM 1724 N N . GLY B 1 67 ? -3.463 10.390 57.716 1.00 15.24 60 GLY B N 1
ATOM 1725 C CA . GLY B 1 67 ? -3.345 9.673 56.454 1.00 14.06 60 GLY B CA 1
ATOM 1726 C C . GLY B 1 67 ? -4.192 10.263 55.363 1.00 13.86 60 GLY B C 1
ATOM 1727 O O . GLY B 1 67 ? -4.988 11.179 55.594 1.00 12.86 60 GLY B O 1
ATOM 1728 N N . PHE B 1 68 ? -3.979 9.772 54.148 1.00 12.88 61 PHE B N 1
ATOM 1729 C CA . PHE B 1 68 ? -4.756 10.270 53.007 1.00 12.28 61 PHE B CA 1
ATOM 1730 C C . PHE B 1 68 ? -4.907 9.204 51.935 1.00 12.08 61 PHE B C 1
ATOM 1731 O O . PHE B 1 68 ? -4.158 8.233 51.908 1.00 12.05 61 PHE B O 1
ATOM 1739 N N . VAL B 1 69 ? -5.877 9.422 51.062 1.00 12.02 62 VAL B N 1
ATOM 1740 C CA A VAL B 1 69 ? -6.069 8.588 49.874 0.80 12.20 62 VAL B CA 1
ATOM 1741 C CA B VAL B 1 69 ? -6.115 8.595 49.886 0.20 11.62 62 VAL B CA 1
ATOM 1742 C C . VAL B 1 69 ? -6.274 9.556 48.709 1.00 12.11 62 VAL B C 1
ATOM 1743 O O . VAL B 1 69 ? -6.878 10.620 48.874 1.00 12.23 62 VAL B O 1
ATOM 1750 N N . LEU B 1 70 ? -5.723 9.216 47.538 1.00 12.53 63 LEU B N 1
ATOM 1751 C CA . LEU B 1 70 ? -5.874 10.063 46.363 1.00 13.15 63 LEU B CA 1
ATOM 1752 C C . LEU B 1 70 ? -6.494 9.191 45.291 1.00 12.79 63 LEU B C 1
ATOM 1753 O O . LEU B 1 70 ? -5.946 8.128 44.975 1.00 13.91 63 LEU B O 1
ATOM 1758 N N . LEU B 1 71 ? -7.608 9.650 44.710 1.00 12.07 64 LEU B N 1
ATOM 1759 C CA . LEU B 1 71 ? -8.260 8.946 43.620 1.00 14.09 64 LEU B CA 1
ATOM 1760 C C . LEU B 1 71 ? -8.312 9.829 42.397 1.00 15.11 64 LEU B C 1
ATOM 1761 O O . LEU B 1 71 ? -8.326 11.056 42.520 1.00 15.28 64 LEU B O 1
ATOM 1766 N N . TYR B 1 72 ? -8.414 9.208 41.225 1.00 15.59 65 TYR B N 1
ATOM 1767 C CA . TYR B 1 72 ? -8.650 10.033 40.035 1.00 18.30 65 TYR B CA 1
ATOM 1768 C C . TYR B 1 72 ? -9.549 9.337 39.047 1.00 18.33 65 TYR B C 1
ATOM 1769 O O . TYR B 1 72 ? -9.650 8.114 39.054 1.00 17.50 65 TYR B O 1
ATOM 1778 N N . LEU B 1 73 ? -10.260 10.134 38.257 1.00 18.03 66 LEU B N 1
ATOM 1779 C CA . LEU B 1 73 ? -11.236 9.622 37.324 1.00 19.39 66 LEU B CA 1
ATOM 1780 C C . LEU B 1 73 ? -10.600 8.872 36.166 1.00 20.56 66 LEU B C 1
ATOM 1781 O O . LEU B 1 73 ? -9.621 9.327 35.558 1.00 21.30 66 LEU B O 1
ATOM 1786 N N . GLY B 1 74 ? -11.163 7.708 35.891 1.00 19.33 67 GLY B N 1
ATOM 1787 C CA . GLY B 1 74 ? -10.833 6.867 34.752 1.00 19.37 67 GLY B CA 1
ATOM 1788 C C . GLY B 1 74 ? -12.058 6.715 33.852 1.00 18.80 67 GLY B C 1
ATOM 1789 O O . GLY B 1 74 ? -13.202 6.890 34.290 1.00 18.03 67 GLY B O 1
ATOM 1790 N N . PHE B 1 75 ? -11.821 6.413 32.575 1.00 18.73 68 PHE B N 1
ATOM 1791 C CA . PHE B 1 75 ? -12.872 6.231 31.585 1.00 19.59 68 PHE B CA 1
ATOM 1792 C C . PHE B 1 75 ? -12.739 4.837 30.969 1.00 19.00 68 PHE B C 1
ATOM 1793 O O . PHE B 1 75 ? -11.642 4.430 30.598 1.00 19.39 68 PHE B O 1
ATOM 1801 N N . SER B 1 76 ? -13.832 4.085 30.907 1.00 18.28 69 SER B N 1
ATOM 1802 C CA . SER B 1 76 ? -13.830 2.750 30.328 1.00 18.18 69 SER B CA 1
ATOM 1803 C C . SER B 1 76 ? -14.512 2.824 28.976 1.00 18.47 69 SER B C 1
ATOM 1804 O O . SER B 1 76 ? -15.729 2.956 28.929 1.00 18.61 69 SER B O 1
ATOM 1807 N N . SER B 1 77 ? -13.757 2.714 27.885 1.00 19.15 70 SER B N 1
ATOM 1808 C CA . SER B 1 77 ? -14.335 2.762 26.541 1.00 19.16 70 SER B CA 1
ATOM 1809 C C . SER B 1 77 ? -15.312 1.614 26.296 1.00 20.86 70 SER B C 1
ATOM 1810 O O . SER B 1 77 ? -16.359 1.802 25.653 1.00 21.31 70 SER B O 1
ATOM 1813 N N . VAL B 1 78 ? -14.987 0.418 26.814 1.00 21.06 71 VAL B N 1
ATOM 1814 C CA A VAL B 1 78 ? -15.850 -0.738 26.629 0.50 22.26 71 VAL B CA 1
ATOM 1815 C CA B VAL B 1 78 ? -15.858 -0.732 26.593 0.50 21.71 71 VAL B CA 1
ATOM 1816 C C . VAL B 1 78 ? -17.218 -0.528 27.234 1.00 22.24 71 VAL B C 1
ATOM 1817 O O . VAL B 1 78 ? -18.226 -0.737 26.569 1.00 23.04 71 VAL B O 1
ATOM 1824 N N . ALA B 1 79 ? -17.254 -0.087 28.495 1.00 21.67 72 ALA B N 1
ATOM 1825 C CA . ALA B 1 79 ? -18.512 0.112 29.200 1.00 21.38 72 ALA B CA 1
ATOM 1826 C C . ALA B 1 79 ? -19.184 1.445 28.893 1.00 21.25 72 ALA B C 1
ATOM 1827 O O . ALA B 1 79 ? -20.360 1.620 29.225 1.00 21.50 72 ALA B O 1
ATOM 1829 N N . CYS B 1 80 ? -18.436 2.402 28.315 1.00 18.92 73 CYS B N 1
ATOM 1830 C CA . CYS B 1 80 ? -18.905 3.765 28.085 1.00 19.63 73 CYS B CA 1
ATOM 1831 C C . CYS B 1 80 ? -19.326 4.402 29.395 1.00 19.76 73 CYS B C 1
ATOM 1832 O O . CYS B 1 80 ? -20.386 5.016 29.507 1.00 20.53 73 CYS B O 1
ATOM 1835 N N . SER B 1 81 ? -18.454 4.267 30.371 1.00 18.95 74 SER B N 1
ATOM 1836 C CA . SER B 1 81 ? -18.718 4.800 31.700 1.00 19.47 7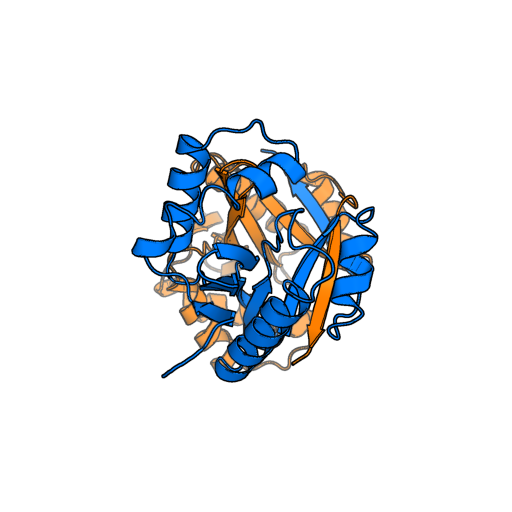4 SER B CA 1
ATOM 1837 C C . SER B 1 81 ? -17.422 5.138 32.415 1.00 19.15 74 SER B C 1
ATOM 1838 O O . SER B 1 81 ? -16.334 4.863 31.908 1.00 18.96 74 SER B O 1
ATOM 1841 N N . THR B 1 82 ? -17.531 5.755 33.580 1.00 18.39 75 THR B N 1
ATOM 1842 C CA . THR B 1 82 ? -16.352 6.147 34.336 1.00 18.40 75 THR B CA 1
ATOM 1843 C C . THR B 1 82 ? -16.127 5.228 35.531 1.00 18.03 75 THR B C 1
ATOM 1844 O O . THR B 1 82 ? -17.002 4.461 35.953 1.00 17.91 75 THR B O 1
ATOM 1848 N N . TYR B 1 83 ? -14.918 5.270 36.035 1.00 16.77 76 TYR B N 1
ATOM 1849 C CA . TYR B 1 83 ? -14.516 4.545 37.231 1.00 16.85 76 TYR B CA 1
ATOM 1850 C C . TYR B 1 83 ? -13.463 5.372 37.966 1.00 16.05 76 TYR B C 1
ATOM 1851 O O . TYR B 1 83 ? -13.090 6.464 37.496 1.00 16.65 76 TYR B O 1
ATOM 1860 N N . TYR B 1 84 ? -13.040 4.930 39.148 1.00 14.16 77 TYR B N 1
ATOM 1861 C CA . TYR B 1 84 ? -12.005 5.661 39.885 1.00 13.40 77 TYR B CA 1
ATOM 1862 C C . TYR B 1 84 ? -10.773 4.805 40.041 1.00 14.12 77 TYR B C 1
ATOM 1863 O O . TYR B 1 84 ? -10.884 3.597 40.246 1.00 15.07 77 TYR B O 1
ATOM 1872 N N . ILE B 1 85 ? -9.598 5.415 39.951 1.00 13.67 78 ILE B N 1
ATOM 1873 C CA . ILE B 1 85 ? -8.358 4.725 40.231 1.00 14.17 78 ILE B CA 1
ATOM 1874 C C . ILE B 1 85 ? -7.884 5.206 41.612 1.00 14.44 78 ILE B C 1
ATOM 1875 O O . ILE B 1 85 ? -7.794 6.411 41.850 1.00 15.19 78 ILE B O 1
ATOM 1880 N N . LEU B 1 86 ? -7.564 4.280 42.497 1.00 14.77 79 LEU B N 1
ATOM 1881 C CA . LEU B 1 86 ? -7.020 4.615 43.809 1.00 15.50 79 LEU B CA 1
ATOM 1882 C C . LEU B 1 86 ? -5.505 4.656 43.586 1.00 16.27 79 LEU B C 1
ATOM 1883 O O . LEU B 1 86 ? -4.856 3.604 43.413 1.00 17.37 79 LEU B O 1
ATOM 1888 N N . ASP B 1 87 ? -4.963 5.859 43.448 1.00 15.09 80 ASP B N 1
ATOM 1889 C CA . ASP B 1 87 ? -3.565 6.049 43.051 1.00 16.64 80 ASP B CA 1
ATOM 1890 C C . ASP B 1 87 ? -2.578 5.975 44.205 1.00 18.12 80 ASP B C 1
ATOM 1891 O O . ASP B 1 87 ? -1.496 5.389 44.063 1.00 19.65 80 ASP B O 1
ATOM 1896 N N . ASP B 1 88 ? -2.897 6.636 45.308 1.00 17.53 81 ASP B N 1
ATOM 1897 C CA . ASP B 1 88 ? -2.006 6.691 46.458 1.00 17.40 81 ASP B CA 1
ATOM 1898 C C . ASP B 1 88 ? -2.809 6.462 47.769 1.00 17.22 81 ASP B C 1
ATOM 1899 O O . ASP B 1 88 ? -3.935 6.942 47.903 1.00 17.08 81 ASP B O 1
ATOM 1904 N N . VAL B 1 89 ? -2.234 5.707 48.718 1.00 16.43 82 VAL B N 1
ATOM 1905 C CA . VAL B 1 89 ? -2.849 5.512 50.068 1.00 16.82 82 VAL B CA 1
ATOM 1906 C C . VAL B 1 89 ? -1.691 5.494 51.083 1.00 16.25 82 VAL B C 1
ATOM 1907 O O . VAL B 1 89 ? -0.717 4.778 50.850 1.00 16.32 82 VAL B O 1
ATOM 1911 N N . TYR B 1 90 ? -1.793 6.305 52.126 1.00 14.47 83 TYR B N 1
ATOM 1912 C CA . TYR B 1 90 ? -0.700 6.374 53.102 1.00 13.83 83 TYR B CA 1
ATOM 1913 C C . TYR B 1 90 ? -1.206 6.783 54.475 1.00 13.76 83 TYR B C 1
ATOM 1914 O O . TYR B 1 90 ? -2.038 7.678 54.584 1.00 14.04 83 TYR B O 1
ATOM 1923 N N . VAL B 1 91 ? -0.690 6.139 55.517 1.00 13.40 84 VAL B N 1
ATOM 1924 C CA . VAL B 1 91 ? -0.963 6.505 56.904 1.00 13.60 84 VAL B CA 1
ATOM 1925 C C . VAL B 1 91 ? 0.405 6.652 57.587 1.00 15.33 84 VAL B C 1
ATOM 1926 O O . VAL B 1 91 ? 1.302 5.818 57.353 1.00 16.40 84 VAL B O 1
ATOM 1930 N N . THR B 1 92 ? 0.606 7.744 58.327 1.00 15.36 85 THR B N 1
ATOM 1931 C CA . THR B 1 92 ? 1.910 7.979 58.974 1.00 18.32 85 THR B CA 1
ATOM 1932 C C . THR B 1 92 ? 2.149 6.897 60.042 1.00 19.12 85 THR B C 1
ATOM 1933 O O . THR B 1 92 ? 1.201 6.425 60.680 1.00 18.91 85 THR B O 1
ATOM 1937 N N . PRO B 1 93 ? 3.391 6.413 60.174 1.00 19.67 86 PRO B N 1
ATOM 1938 C CA . PRO B 1 93 ? 3.650 5.278 61.087 1.00 20.38 86 PRO B CA 1
ATOM 1939 C C . PRO B 1 93 ? 3.093 5.359 62.516 1.00 20.88 86 PRO B C 1
ATOM 1940 O O . PRO B 1 93 ? 2.589 4.359 63.016 1.00 21.00 86 PRO B O 1
ATOM 1944 N N . LEU B 1 94 ? 3.151 6.520 63.153 1.00 21.55 87 LEU B N 1
ATOM 1945 C CA . LEU B 1 94 ? 2.627 6.672 64.531 1.00 22.19 87 LEU B CA 1
ATOM 1946 C C . LEU B 1 94 ? 1.139 6.270 64.627 1.00 21.22 87 LEU B C 1
ATOM 1947 O O . LEU B 1 94 ? 0.686 5.764 65.653 1.00 21.62 87 LEU B O 1
ATOM 1952 N N . PHE B 1 95 ? 0.381 6.487 63.535 1.00 19.99 88 PHE B N 1
ATOM 1953 C CA . PHE B 1 95 ? -1.052 6.239 63.549 1.00 20.15 88 PHE B CA 1
ATOM 1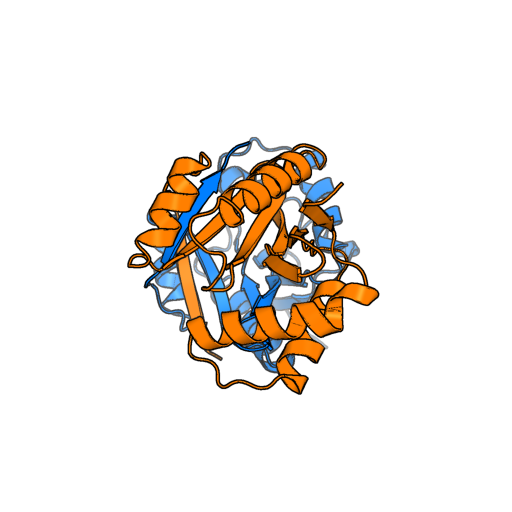954 C C . PHE B 1 95 ? -1.500 4.952 62.862 1.00 19.66 88 PHE B C 1
ATOM 1955 O O . PHE B 1 95 ? -2.702 4.743 62.694 1.00 19.93 88 PHE B O 1
ATOM 1963 N N . ARG B 1 96 ? -0.573 4.049 62.574 1.00 18.39 89 ARG B N 1
ATOM 1964 C CA . ARG B 1 96 ? -0.918 2.811 61.900 1.00 18.47 89 ARG B CA 1
ATOM 1965 C C . ARG B 1 96 ? -1.600 1.792 62.798 1.00 19.38 89 ARG B C 1
ATOM 1966 O O . ARG B 1 96 ? -1.458 1.822 64.030 1.00 20.39 89 ARG B O 1
ATOM 1974 N N . ARG B 1 97 ? -2.364 0.903 62.149 1.00 18.85 90 ARG B N 1
ATOM 1975 C CA . ARG B 1 97 ? -3.093 -0.200 62.747 1.00 19.84 90 ARG B CA 1
ATOM 1976 C C . ARG B 1 97 ? -4.184 0.274 63.712 1.00 19.93 90 ARG B C 1
ATOM 1977 O O . ARG B 1 97 ? -4.456 -0.374 64.726 1.00 20.64 90 ARG B O 1
ATOM 1985 N N . GLN B 1 98 ? -4.820 1.406 63.362 1.00 18.64 91 GLN B N 1
ATOM 1986 C CA . GLN B 1 98 ? -5.940 1.986 64.116 1.00 20.22 91 GLN B CA 1
ATOM 1987 C C . GLN B 1 98 ? -7.189 2.164 63.243 1.00 19.59 91 GLN B C 1
ATOM 1988 O O . GLN B 1 98 ? -8.127 2.829 63.675 1.00 20.70 91 GLN B O 1
ATOM 1994 N N . GLY B 1 99 ? -7.148 1.698 61.995 1.00 18.00 92 GLY B N 1
ATOM 1995 C CA . GLY B 1 99 ? -8.283 1.815 61.102 1.00 18.65 92 GLY B CA 1
ATOM 1996 C C . GLY B 1 99 ? -8.303 3.042 60.212 1.00 17.16 92 GLY B C 1
ATOM 1997 O O . GLY B 1 99 ? -9.274 3.207 59.469 1.00 17.49 92 GLY B O 1
ATOM 1998 N N . SER B 1 100 ? -7.248 3.899 60.218 1.00 16.23 93 SER B N 1
ATOM 1999 C CA . SER B 1 100 ? -7.234 5.071 59.332 1.00 16.23 93 SER B CA 1
ATOM 2000 C C . SER B 1 100 ? -7.395 4.678 57.844 1.00 15.37 93 SER B C 1
ATOM 2001 O O . SER B 1 100 ? -8.242 5.248 57.149 1.00 15.39 93 SER B O 1
ATOM 2004 N N . ALA B 1 101 ? -6.575 3.722 57.346 1.00 14.61 94 ALA B N 1
ATOM 2005 C CA . ALA B 1 101 ? -6.659 3.321 55.932 1.00 15.29 94 ALA B CA 1
ATOM 2006 C C . ALA B 1 101 ? -8.012 2.690 55.623 1.00 14.05 94 ALA B C 1
ATOM 2007 O O . ALA B 1 101 ? -8.614 3.006 54.597 1.00 15.02 94 ALA B O 1
ATOM 2009 N N . LYS B 1 102 ? -8.533 1.871 56.533 1.00 13.49 95 LYS B N 1
ATOM 2010 C CA . LYS B 1 102 ? -9.851 1.265 56.362 1.00 13.76 95 LYS B CA 1
ATOM 2011 C C . LYS B 1 102 ? -10.923 2.375 56.221 1.00 14.04 95 LYS B C 1
ATOM 2012 O O . LYS B 1 102 ? -11.717 2.354 55.276 1.00 14.56 95 LYS B O 1
ATOM 2018 N N . GLN B 1 103 ? -10.889 3.383 57.121 1.00 13.98 96 GLN B N 1
ATOM 2019 C CA . GLN B 1 103 ? -11.872 4.476 57.063 1.00 13.22 96 GLN B CA 1
ATOM 2020 C C . GLN B 1 103 ? -11.710 5.319 55.789 1.00 14.18 96 GLN B C 1
ATOM 2021 O O . GLN B 1 103 ? -12.708 5.727 55.178 1.00 14.49 96 GLN B O 1
ATOM 2027 N N . LEU B 1 104 ? -10.468 5.561 55.364 1.00 13.26 97 LEU B N 1
ATOM 2028 C CA . LEU B 1 104 ? -10.226 6.317 54.126 1.00 13.68 97 LEU B CA 1
ATOM 2029 C C . LEU B 1 104 ? -10.824 5.572 52.917 1.00 13.28 97 LEU B C 1
ATOM 2030 O O . LEU B 1 104 ? -11.510 6.161 52.069 1.00 14.15 97 LEU B O 1
ATOM 2035 N N . ILE B 1 105 ? -10.596 4.260 52.854 1.00 13.91 98 ILE B N 1
ATOM 2036 C CA . ILE B 1 105 ? -11.099 3.453 51.740 1.00 15.19 98 ILE B CA 1
ATOM 2037 C C . ILE B 1 105 ? -12.611 3.275 51.804 1.00 15.02 98 ILE B C 1
ATOM 2038 O O . ILE B 1 105 ? -13.278 3.343 50.765 1.00 15.12 98 ILE B O 1
ATOM 2043 N N . ASP B 1 106 ? -13.180 3.190 53.014 1.00 15.04 99 ASP B N 1
ATOM 2044 C CA . ASP B 1 106 ? -14.644 3.138 53.190 1.00 16.37 99 ASP B CA 1
ATOM 2045 C C . ASP B 1 106 ? -15.278 4.408 52.578 1.00 15.99 99 ASP B C 1
ATOM 2046 O O . ASP B 1 106 ? -16.277 4.322 51.858 1.00 16.68 99 ASP B O 1
ATOM 2051 N N . THR B 1 107 ? -14.657 5.564 52.826 1.00 13.74 100 THR B N 1
ATOM 2052 C CA . THR B 1 107 ? -15.169 6.824 52.281 1.00 14.24 100 THR B CA 1
ATOM 2053 C C . THR B 1 107 ? -14.983 6.864 50.773 1.00 14.12 100 THR B C 1
ATOM 2054 O O . THR B 1 107 ? -15.898 7.270 50.069 1.00 13.66 100 THR B O 1
ATOM 2058 N N . ALA B 1 108 ? -13.823 6.396 50.265 1.00 14.40 101 ALA B N 1
ATOM 2059 C CA . ALA B 1 108 ? -13.574 6.365 48.814 1.00 14.80 101 ALA B CA 1
ATOM 2060 C C . ALA B 1 108 ? -14.633 5.513 48.112 1.00 14.94 101 ALA B C 1
ATOM 2061 O O . ALA B 1 108 ? -15.108 5.887 47.049 1.00 14.65 101 ALA B O 1
ATOM 2063 N N . ILE B 1 109 ? -15.027 4.388 48.730 1.00 14.20 102 ILE B N 1
ATOM 2064 C CA . ILE B 1 109 ? -16.067 3.521 48.177 1.00 15.76 102 ILE B CA 1
ATOM 2065 C C . ILE B 1 109 ? -17.424 4.241 48.136 1.00 15.17 102 ILE B C 1
ATOM 2066 O O . ILE B 1 109 ? -18.100 4.212 47.112 1.00 15.15 102 ILE B O 1
ATOM 2071 N N . LEU B 1 110 ? -17.788 4.914 49.222 1.00 14.99 103 LEU B N 1
ATOM 2072 C CA . LEU B 1 110 ? -19.062 5.662 49.268 1.00 16.66 103 LEU B CA 1
ATOM 2073 C C . LEU B 1 110 ? -19.073 6.792 48.245 1.00 17.37 103 LEU B C 1
ATOM 2074 O O . LEU B 1 110 ? -20.083 7.003 47.565 1.00 18.38 103 LEU B O 1
ATOM 2079 N N . PHE B 1 111 ? -17.941 7.495 48.104 1.00 15.74 104 PHE B N 1
ATOM 2080 C CA . PHE B 1 111 ? -17.758 8.545 47.113 1.00 15.61 104 PHE B CA 1
ATOM 2081 C C . PHE B 1 111 ? -17.910 7.971 45.682 1.00 16.06 104 PHE B C 1
ATOM 2082 O O . PHE B 1 111 ? -18.624 8.553 44.867 1.00 17.06 104 PHE B O 1
ATOM 2090 N N . ALA B 1 112 ? -17.233 6.850 45.374 1.00 15.41 105 ALA B N 1
ATOM 2091 C CA . ALA B 1 112 ? -17.321 6.247 44.052 1.00 15.94 105 ALA B CA 1
ATOM 2092 C C . ALA B 1 112 ? -18.767 5.804 43.734 1.00 16.76 105 ALA B C 1
ATOM 2093 O O . ALA B 1 112 ? -19.239 6.001 42.611 1.00 17.83 105 ALA B O 1
ATOM 2095 N N . LYS B 1 113 ? -19.505 5.309 44.749 1.00 17.36 106 LYS B N 1
ATOM 2096 C CA . LYS B 1 113 ? -20.908 4.924 44.567 1.00 19.00 106 LYS B CA 1
ATOM 2097 C C . LYS B 1 113 ? -21.772 6.165 44.303 1.00 22.01 106 LYS B C 1
ATOM 2098 O O . LYS B 1 113 ? -22.642 6.131 43.420 1.00 22.53 106 LYS B O 1
ATOM 2104 N N . GLN B 1 114 ? -21.501 7.276 45.011 1.00 22.40 107 GLN B N 1
ATOM 2105 C CA A GLN B 1 114 ? -22.197 8.560 44.816 0.50 23.23 107 GLN B CA 1
ATOM 2106 C CA B GLN B 1 114 ? -22.254 8.509 44.785 0.50 23.42 107 GLN B CA 1
ATOM 2107 C C . GLN B 1 114 ? -22.036 9.026 43.363 1.00 23.56 107 GLN B C 1
ATOM 2108 O O . GLN B 1 114 ? -22.975 9.574 42.766 1.00 25.12 107 GLN B O 1
ATOM 2119 N N . GLU B 1 115 ? -20.832 8.825 42.801 1.00 21.71 108 GLU B N 1
ATOM 2120 C CA . GLU B 1 115 ? -20.501 9.232 41.433 1.00 22.26 108 GLU B CA 1
ATOM 2121 C C . GLU B 1 115 ? -20.912 8.214 40.348 1.00 23.00 108 GLU B C 1
ATOM 2122 O O . GLU B 1 115 ? -20.595 8.417 39.169 1.00 23.10 108 GLU B O 1
ATOM 2128 N N . ASN B 1 116 ? -21.600 7.128 40.741 1.00 22.92 109 ASN B N 1
ATOM 2129 C CA . ASN B 1 116 ? -22.025 6.014 39.891 1.00 24.59 109 ASN B CA 1
ATOM 2130 C C . ASN B 1 116 ? -20.862 5.396 39.125 1.00 23.70 109 ASN B C 1
ATOM 2131 O O . ASN B 1 116 ? -21.014 5.027 37.968 1.00 24.25 109 ASN B O 1
ATOM 2136 N N . ALA B 1 117 ? -19.705 5.269 39.778 1.00 22.24 110 ALA B N 1
ATOM 2137 C CA . ALA B 1 117 ? -18.530 4.647 39.164 1.00 21.56 110 ALA B CA 1
ATOM 2138 C C . ALA B 1 117 ? -18.762 3.154 38.933 1.00 20.83 110 ALA B C 1
ATOM 2139 O O . ALA B 1 117 ? -19.472 2.511 39.705 1.00 20.71 110 ALA B O 1
ATOM 2141 N N . LEU B 1 118 ? -18.113 2.578 37.904 1.00 20.00 111 LEU B N 1
ATOM 2142 C CA . LEU B 1 118 ? -18.206 1.137 37.657 1.00 19.40 111 LEU B CA 1
ATOM 2143 C C . LEU B 1 118 ? -17.491 0.357 38.768 1.00 18.17 111 LEU B C 1
ATOM 2144 O O . LEU B 1 118 ? -17.940 -0.721 39.182 1.00 18.62 111 LEU B O 1
ATOM 2149 N N . ARG B 1 119 ? -16.363 0.897 39.236 1.00 16.32 112 ARG B N 1
ATOM 2150 C CA . ARG B 1 119 ? -15.492 0.225 40.174 1.00 15.90 112 ARG B CA 1
ATOM 2151 C C . ARG B 1 119 ? -14.420 1.190 40.658 1.00 14.91 112 ARG B C 1
ATOM 2152 O O . ARG B 1 119 ? -14.301 2.311 40.138 1.00 14.29 112 ARG B O 1
ATOM 2160 N N . ILE B 1 120 ? -13.611 0.725 41.613 1.00 14.03 113 ILE B N 1
ATOM 2161 C CA . ILE B 1 120 ? -12.382 1.384 42.019 1.00 14.19 113 ILE B CA 1
ATOM 2162 C C . ILE B 1 120 ? -11.285 0.382 41.643 1.00 14.81 113 ILE B C 1
ATOM 2163 O O . ILE B 1 120 ? -11.397 -0.791 41.997 1.00 15.01 113 ILE B O 1
ATOM 2168 N N . SER B 1 121 ? -10.285 0.804 40.885 1.00 14.46 114 SER B N 1
ATOM 2169 C CA . SER B 1 121 ? -9.187 -0.073 40.491 1.00 14.50 114 SER B CA 1
ATOM 2170 C C . SER B 1 121 ? -7.870 0.496 41.029 1.00 15.08 114 SER B C 1
ATOM 2171 O O . SER B 1 121 ? -7.734 1.701 41.223 1.00 15.27 114 SER B O 1
ATOM 2174 N N . LEU B 1 122 ? -6.886 -0.376 41.212 1.00 15.14 115 LEU B N 1
ATOM 2175 C CA . LEU B 1 122 ? -5.574 0.070 41.652 1.00 15.82 115 LEU B CA 1
ATOM 2176 C C . LEU B 1 122 ? -4.509 -0.961 41.261 1.00 16.35 115 LEU B C 1
ATOM 2177 O O . LEU B 1 122 ? -4.841 -2.096 40.915 1.00 15.75 115 LEU B O 1
ATOM 2182 N N . GLU B 1 123 ? -3.248 -0.565 41.370 1.00 17.48 116 GLU B N 1
ATOM 2183 C CA . GLU B 1 123 ? -2.094 -1.448 41.188 1.00 18.92 116 GLU B CA 1
ATOM 2184 C C . GLU B 1 123 ? -1.201 -1.263 42.401 1.00 19.61 116 GLU B C 1
ATOM 2185 O O . GLU B 1 123 ? -0.909 -0.122 42.787 1.00 20.89 116 GLU B O 1
ATOM 2187 N N . THR B 1 124 ? -0.731 -2.359 42.998 1.00 19.63 117 THR B N 1
ATOM 2188 C CA . THR B 1 124 ? 0.166 -2.273 44.150 1.00 20.05 117 THR B CA 1
ATOM 2189 C C . THR B 1 124 ? 1.311 -3.254 43.921 1.00 20.98 117 THR B C 1
ATOM 2190 O O . THR B 1 124 ? 1.137 -4.212 43.166 1.00 21.55 117 THR B O 1
ATOM 2194 N N . GLN B 1 125 ? 2.471 -3.063 44.580 1.00 21.40 118 GLN B N 1
ATOM 2195 C CA . GLN B 1 125 ? 3.596 -3.997 44.394 1.00 22.47 118 GLN B CA 1
ATOM 2196 C C . GLN B 1 125 ? 3.186 -5.417 44.790 1.00 23.01 118 GLN B C 1
ATOM 2197 O O . GLN B 1 125 ? 2.499 -5.585 45.790 1.00 23.32 118 GLN B O 1
ATOM 2203 N N . SER B 1 126 ? 3.578 -6.429 43.996 1.00 23.58 119 SER B N 1
ATOM 2204 C CA . SER B 1 126 ? 3.252 -7.816 44.281 1.00 25.18 119 SER B CA 1
ATOM 2205 C C . SER B 1 126 ? 3.780 -8.272 45.650 1.00 25.85 119 SER B C 1
ATOM 2206 O O . SER B 1 126 ? 3.167 -9.143 46.268 1.00 26.34 119 SER B O 1
ATOM 2209 N N . ASN B 1 127 ? 4.879 -7.667 46.132 1.00 25.76 120 ASN B N 1
ATOM 2210 C CA A ASN B 1 127 ? 5.502 -7.995 47.408 0.70 26.43 120 ASN B CA 1
ATOM 2211 C CA B ASN B 1 127 ? 5.432 -8.058 47.427 0.30 25.94 120 ASN B CA 1
ATOM 2212 C C . ASN B 1 127 ? 4.998 -7.132 48.588 1.00 25.74 120 ASN B C 1
ATOM 2213 O O . ASN B 1 127 ? 5.515 -7.245 49.701 1.00 26.37 120 ASN B O 1
ATOM 2222 N N . ASN B 1 128 ? 4.021 -6.236 48.349 1.00 23.33 121 ASN B N 1
ATOM 2223 C CA . ASN B 1 128 ? 3.501 -5.375 49.410 1.00 22.44 121 ASN B CA 1
ATOM 2224 C C . ASN B 1 128 ? 2.423 -6.152 50.176 1.00 22.56 121 ASN B C 1
ATOM 2225 O O . ASN B 1 128 ? 1.230 -5.983 49.927 1.00 22.50 121 ASN B O 1
ATOM 2230 N N . HIS B 1 129 ? 2.863 -6.972 51.155 1.00 22.57 122 HIS B N 1
ATOM 2231 C CA . HIS B 1 129 ? 1.983 -7.807 51.984 1.00 22.13 122 HIS B CA 1
ATOM 2232 C C . HIS B 1 129 ? 0.887 -6.988 52.637 1.00 21.12 122 HIS B C 1
ATOM 2233 O O . HIS B 1 129 ? -0.281 -7.371 52.583 1.00 21.72 122 HIS B O 1
ATOM 2240 N N . GLU B 1 130 ? 1.274 -5.875 53.275 1.00 20.04 123 GLU B N 1
ATOM 2241 C CA . GLU B 1 130 ? 0.364 -5.040 54.049 1.00 20.03 123 GLU B CA 1
ATOM 2242 C C . GLU B 1 130 ? -0.760 -4.498 53.175 1.00 19.77 123 GLU B C 1
ATOM 2243 O O . GLU B 1 130 ? -1.928 -4.585 53.566 1.00 19.57 123 GLU B O 1
ATOM 2249 N N . SER B 1 131 ? -0.419 -3.962 51.997 1.00 19.14 124 SER B N 1
ATOM 2250 C CA . SER B 1 131 ? -1.449 -3.409 51.127 1.00 19.08 124 SER B CA 1
ATOM 2251 C C . SER B 1 131 ? -2.390 -4.500 50.621 1.00 20.17 124 SER B C 1
ATOM 2252 O O . SER B 1 131 ? -3.589 -4.264 50.568 1.00 21.43 124 SER B O 1
ATOM 2255 N N . HIS B 1 132 ? -1.881 -5.704 50.311 1.00 19.80 125 HIS B N 1
ATOM 2256 C CA . HIS B 1 132 ? -2.775 -6.781 49.817 1.00 19.56 125 HIS B CA 1
ATOM 2257 C C . HIS B 1 132 ? -3.800 -7.153 50.856 1.00 19.67 125 HIS B C 1
ATOM 2258 O O . HIS B 1 132 ? -4.967 -7.364 50.531 1.00 19.23 125 HIS B O 1
ATOM 2265 N N . ARG B 1 133 ? -3.365 -7.223 52.116 1.00 19.46 126 ARG B N 1
ATOM 2266 C CA . ARG B 1 133 ? -4.273 -7.570 53.203 1.00 19.91 126 ARG B CA 1
ATOM 2267 C C . ARG B 1 133 ? -5.317 -6.470 53.403 1.00 19.61 126 ARG B C 1
ATOM 2268 O O . ARG B 1 133 ? -6.496 -6.775 53.592 1.00 20.94 126 ARG B O 1
ATOM 2276 N N . LEU B 1 134 ? -4.896 -5.212 53.312 1.00 18.34 127 LEU B N 1
ATOM 2277 C CA . LEU B 1 134 ? -5.806 -4.064 53.411 1.00 17.43 127 LEU B CA 1
ATOM 2278 C C . LEU B 1 134 ? -6.883 -4.139 52.313 1.00 17.10 127 LEU B C 1
ATOM 2279 O O . LEU B 1 134 ? -8.076 -4.086 52.613 1.00 17.44 127 LEU B O 1
ATOM 2284 N N . TYR B 1 135 ? -6.460 -4.271 51.057 1.00 16.99 128 TYR B N 1
ATOM 2285 C CA . TYR B 1 135 ? -7.403 -4.254 49.942 1.00 18.16 128 TYR B CA 1
ATOM 2286 C C . TYR B 1 135 ? -8.365 -5.420 49.989 1.00 19.56 128 TYR B C 1
ATOM 2287 O O . TYR B 1 135 ? -9.571 -5.225 49.812 1.00 19.42 128 TYR B O 1
ATOM 2296 N N . GLU B 1 136 ? -7.869 -6.613 50.331 1.00 20.49 129 GLU B N 1
ATOM 2297 C CA . GLU B 1 136 ? -8.737 -7.780 50.456 1.00 22.25 129 GLU B CA 1
ATOM 2298 C C . GLU B 1 136 ? -9.755 -7.589 51.566 1.00 22.85 129 GLU B C 1
ATOM 2299 O O . GLU B 1 136 ? -10.929 -7.923 51.376 1.00 23.49 129 GLU B O 1
ATOM 2305 N N . LYS B 1 137 ? -9.353 -6.951 52.677 1.00 22.29 130 LYS B N 1
ATOM 2306 C CA . LYS B 1 137 ? -10.295 -6.668 53.766 1.00 23.09 130 LYS B CA 1
ATOM 2307 C C . LYS B 1 137 ? -11.423 -5.747 53.289 1.00 23.59 130 LYS B C 1
ATOM 2308 O O . LYS B 1 137 ? -12.580 -5.916 53.672 1.00 24.29 130 LYS B O 1
ATOM 2314 N N . MET B 1 138 ? -11.077 -4.763 52.441 1.00 22.13 131 MET B N 1
ATOM 2315 C CA . MET B 1 138 ? -12.027 -3.773 51.928 1.00 22.39 131 MET B CA 1
ATOM 2316 C C . MET B 1 138 ? -12.902 -4.215 50.766 1.00 22.95 131 MET B C 1
ATOM 2317 O O . MET B 1 138 ? -13.691 -3.410 50.274 1.00 23.57 131 MET B O 1
ATOM 2322 N N . GLY B 1 139 ? -12.789 -5.469 50.345 1.00 22.45 132 GLY B N 1
ATOM 2323 C CA . GLY B 1 139 ? -13.627 -5.987 49.271 1.00 22.74 132 GLY B CA 1
ATOM 2324 C C . GLY B 1 139 ? -13.030 -5.924 47.877 1.00 22.28 132 GLY B C 1
ATOM 2325 O O . GLY B 1 139 ? -13.749 -6.112 46.890 1.00 24.23 132 GLY B O 1
ATOM 2326 N N . PHE B 1 140 ? -11.715 -5.665 47.769 1.00 20.01 133 PHE B N 1
ATOM 2327 C CA . PHE B 1 140 ? -11.044 -5.668 46.472 1.00 19.32 133 PHE B CA 1
ATOM 2328 C C . PHE B 1 140 ? -10.672 -7.100 46.105 1.00 20.51 133 PHE B C 1
ATOM 2329 O O . PHE B 1 140 ? -10.388 -7.921 46.984 1.00 21.83 133 PHE B O 1
ATOM 2337 N N . ILE B 1 141 ? -10.669 -7.395 44.797 1.00 20.16 134 ILE B N 1
ATOM 2338 C CA . ILE B 1 141 ? -10.347 -8.712 44.281 1.00 21.30 134 ILE B CA 1
ATOM 2339 C C . ILE B 1 141 ? -9.131 -8.607 43.416 1.00 20.03 134 ILE B C 1
ATOM 2340 O O . ILE B 1 141 ? -9.015 -7.699 42.593 1.00 19.50 134 ILE B O 1
ATOM 2345 N N . ARG B 1 142 ? -8.202 -9.514 43.615 1.00 20.07 135 ARG B N 1
ATOM 2346 C CA . ARG B 1 142 ? -6.975 -9.632 42.841 1.00 20.81 135 ARG B CA 1
ATOM 2347 C C . ARG B 1 142 ? -7.380 -9.965 41.390 1.00 21.33 135 ARG B C 1
ATOM 2348 O O . ARG B 1 142 ? -8.245 -10.826 41.183 1.00 20.99 135 ARG B O 1
ATOM 2356 N N . ASP B 1 143 ? -6.790 -9.284 40.400 1.00 20.81 136 ASP B N 1
ATOM 2357 C CA . ASP B 1 143 ? -7.148 -9.537 39.007 1.00 21.94 136 ASP B CA 1
ATOM 2358 C C . ASP B 1 143 ? -5.911 -9.566 38.156 1.00 20.91 136 ASP B C 1
ATOM 2359 O O . ASP B 1 143 ? -5.149 -8.610 38.178 1.00 20.02 136 ASP B O 1
ATOM 2364 N N . SER B 1 144 ? -5.643 -10.696 37.479 1.00 20.79 137 SER B N 1
ATOM 2365 C CA . SER B 1 144 ? -4.479 -10.800 36.609 1.00 21.85 137 SER B CA 1
ATOM 2366 C C . SER B 1 144 ? -4.874 -10.962 35.131 1.00 21.88 137 SER B C 1
ATOM 2367 O O . SER B 1 144 ? -4.047 -11.389 34.326 1.00 22.27 137 SER B O 1
ATOM 2370 N N . GLU B 1 145 ? -6.119 -10.600 34.761 1.00 21.70 138 GLU B N 1
ATOM 2371 C CA . GLU B 1 145 ? -6.547 -10.660 33.368 1.00 22.49 138 GLU B CA 1
ATOM 2372 C C . GLU B 1 145 ? -5.693 -9.754 32.480 1.00 22.14 138 GLU B C 1
ATOM 2373 O O . GLU B 1 145 ? -5.433 -10.107 31.334 1.00 23.12 138 GLU B O 1
ATOM 2379 N N . PHE B 1 146 ? -5.241 -8.607 33.000 1.00 20.65 139 PHE B N 1
ATOM 2380 C CA . PHE B 1 146 ? -4.448 -7.639 32.242 1.00 20.28 139 PHE B CA 1
ATOM 2381 C C . PHE B 1 146 ? -2.994 -7.588 32.682 1.00 20.21 139 PHE B C 1
ATOM 2382 O O . PHE B 1 146 ? -2.670 -7.808 33.856 1.00 20.41 139 PHE B O 1
ATOM 2390 N N . GLN B 1 147 ? -2.126 -7.242 31.736 1.00 19.62 140 GLN B N 1
ATOM 2391 C CA . GLN B 1 147 ? -0.690 -7.094 31.914 1.00 20.10 140 GLN B CA 1
ATOM 2392 C C . GLN B 1 147 ? -0.251 -5.649 31.634 1.00 20.45 140 GLN B C 1
ATOM 2393 O O . GLN B 1 147 ? -0.582 -5.100 30.582 1.00 20.06 140 GLN B O 1
ATOM 2399 N N . THR B 1 148 ? 0.544 -5.061 32.543 1.00 20.64 141 THR B N 1
ATOM 2400 C CA . THR B 1 148 ? 1.047 -3.700 32.349 1.00 21.62 141 THR B CA 1
ATOM 2401 C C . THR B 1 148 ? 2.339 -3.700 31.572 1.00 22.24 141 THR B C 1
ATOM 2402 O O . THR B 1 148 ? 3.185 -4.571 31.774 1.00 24.02 141 THR B O 1
ATOM 2406 N N . PHE B 1 149 ? 2.515 -2.702 30.687 1.00 20.81 142 PHE B N 1
ATOM 2407 C CA . PHE B 1 149 ? 3.755 -2.481 29.929 1.00 20.63 142 PHE B CA 1
ATOM 2408 C C . PHE B 1 149 ? 4.171 -1.019 30.084 1.00 20.18 142 PHE B C 1
ATOM 2409 O O . PHE B 1 149 ? 3.310 -0.146 30.174 1.00 19.08 142 PHE B O 1
ATOM 2417 N N . HIS B 1 150 ? 5.477 -0.739 30.108 1.00 20.17 143 HIS B N 1
ATOM 2418 C CA . HIS B 1 150 ? 5.981 0.629 30.196 1.00 20.41 143 HIS B CA 1
ATOM 2419 C C . HIS B 1 150 ? 6.996 0.919 29.112 1.00 22.58 143 HIS B C 1
ATOM 2420 O O . HIS B 1 150 ? 7.829 0.076 28.816 1.00 23.54 143 HIS B O 1
ATOM 2427 N N . CYS B 1 151 ? 6.963 2.120 28.545 1.00 22.88 144 CYS B N 1
ATOM 2428 C CA . CYS B 1 151 ? 7.971 2.585 27.600 1.00 24.44 144 CYS B CA 1
ATOM 2429 C C . CYS B 1 151 ? 8.675 3.722 28.326 1.00 25.58 144 CYS B C 1
ATOM 2430 O O . CYS B 1 151 ? 8.093 4.793 28.476 1.00 24.80 144 CYS B O 1
ATOM 2433 N N . PHE B 1 152 ? 9.890 3.496 28.802 1.00 27.24 145 PHE B N 1
ATOM 2434 C CA . PHE B 1 152 ? 10.621 4.493 29.563 1.00 29.86 145 PHE B CA 1
ATOM 2435 C C . PHE B 1 152 ? 11.232 5.559 28.675 1.00 32.10 145 PHE B C 1
ATOM 2436 O O . PHE B 1 152 ? 11.941 5.238 27.723 1.00 33.26 145 PHE B O 1
ATOM 2444 N N . LEU B 1 153 ? 10.908 6.797 28.953 1.00 32.87 146 LEU B N 1
ATOM 2445 C CA . LEU B 1 153 ? 11.401 7.893 28.157 1.00 34.52 146 LEU B CA 1
ATOM 2446 C C . LEU B 1 153 ? 12.445 8.640 28.972 1.00 36.61 146 LEU B C 1
ATOM 2447 O O . LEU B 1 153 ? 12.589 9.846 28.819 1.00 38.43 146 LEU B O 1
#